Protein AF-A0A1V6C735-F1 (afdb_monomer_lite)

Sequence (198 aa):
MVIKDTDNLYLFFKCFTKDMSKIRATISGEKRDIKEIWREDGIEVFLDPGCRYFTYYQLMVNVNGALTDMEVNIKGEKIDNIDWNSDAEIRTKKFSDHWTAEIKIPLKNFANNDIWGINFCRNDSQEKGTNTLWSPTIKPSLGNRGFGVPEKFGKLILNKNPDTFRIVKTIKGDLVFEPLGVESKITMEFDRSAVEKN

Structure (mmCIF, N/CA/C/O backbone):
data_AF-A0A1V6C735-F1
#
_entry.id   AF-A0A1V6C735-F1
#
loop_
_atom_site.group_PDB
_atom_site.id
_atom_site.type_symbol
_atom_site.label_atom_id
_atom_site.label_alt_id
_atom_site.label_comp_id
_atom_site.label_asym_id
_atom_site.label_entity_id
_atom_site.label_seq_id
_atom_site.pdbx_PDB_ins_code
_atom_site.Cartn_x
_atom_site.Cartn_y
_atom_site.Cartn_z
_atom_site.occupancy
_atom_site.B_iso_or_equiv
_atom_site.auth_seq_id
_atom_site.auth_comp_id
_atom_site.auth_asym_id
_atom_site.auth_atom_id
_atom_site.pdbx_PDB_model_num
ATOM 1 N N . MET A 1 1 ? -7.951 -5.004 -4.927 1.00 70.62 1 MET A N 1
ATOM 2 C CA . MET A 1 1 ? -9.134 -5.516 -4.193 1.00 70.62 1 MET A CA 1
ATOM 3 C C . MET A 1 1 ? -8.921 -5.268 -2.712 1.00 70.62 1 MET A C 1
ATOM 5 O O . MET A 1 1 ? -7.776 -5.319 -2.283 1.00 70.62 1 MET A O 1
ATOM 9 N N . VAL A 1 2 ? -9.989 -4.983 -1.966 1.00 75.44 2 VAL A N 1
ATOM 10 C CA . VAL A 1 2 ? -9.946 -4.760 -0.515 1.00 75.44 2 VAL A CA 1
ATOM 11 C C . VAL A 1 2 ? -11.009 -5.657 0.121 1.00 75.44 2 VAL A C 1
ATOM 13 O O . VAL A 1 2 ? -12.174 -5.575 -0.271 1.00 75.44 2 VAL A O 1
ATOM 16 N N . ILE A 1 3 ? -10.610 -6.534 1.041 1.00 79.75 3 ILE A N 1
ATOM 17 C CA . ILE A 1 3 ? -11.503 -7.429 1.805 1.00 79.75 3 ILE A CA 1
ATOM 18 C C . ILE A 1 3 ? -11.116 -7.383 3.287 1.00 79.75 3 ILE A C 1
ATOM 20 O O . ILE A 1 3 ? -10.014 -6.951 3.614 1.00 79.75 3 ILE A O 1
ATOM 24 N N . LYS A 1 4 ? -11.999 -7.806 4.193 1.00 80.06 4 LYS A N 1
ATOM 25 C CA . LYS A 1 4 ? -11.681 -7.894 5.628 1.00 80.06 4 LYS A CA 1
ATOM 26 C C . LYS A 1 4 ? -12.324 -9.110 6.265 1.00 80.06 4 LYS A C 1
ATOM 28 O O 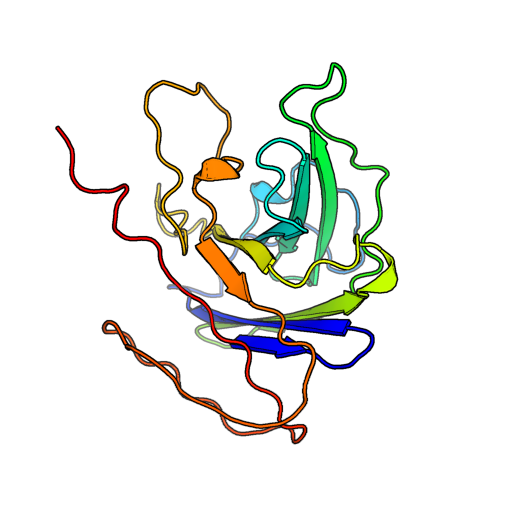. LYS A 1 4 ? -13.408 -9.522 5.857 1.00 80.06 4 LYS A O 1
ATOM 33 N N . ASP A 1 5 ? -11.726 -9.586 7.338 1.00 80.25 5 ASP A N 1
ATOM 34 C CA . ASP A 1 5 ? -12.419 -10.407 8.323 1.00 80.25 5 ASP A CA 1
ATOM 35 C C . ASP A 1 5 ? -12.608 -9.605 9.627 1.00 80.25 5 ASP A C 1
ATOM 37 O O . ASP A 1 5 ? -12.753 -8.374 9.595 1.00 80.25 5 ASP A O 1
ATOM 41 N N . THR A 1 6 ? -12.721 -10.302 10.756 1.00 83.12 6 THR A N 1
ATOM 42 C CA . THR A 1 6 ? -12.834 -9.699 12.091 1.00 83.12 6 THR A CA 1
ATOM 43 C C . THR A 1 6 ? -11.520 -9.070 12.554 1.00 83.12 6 THR A C 1
ATOM 45 O O . THR A 1 6 ? -11.540 -8.053 13.243 1.00 83.12 6 THR A O 1
ATOM 48 N N . ASP A 1 7 ? -10.391 -9.645 12.149 1.00 84.00 7 ASP A N 1
ATOM 49 C CA . ASP A 1 7 ? -9.074 -9.376 12.719 1.00 84.00 7 ASP A CA 1
ATOM 50 C C . ASP A 1 7 ? -8.143 -8.649 11.740 1.00 84.00 7 ASP A C 1
ATOM 52 O O . ASP A 1 7 ? -7.159 -8.043 12.162 1.00 84.00 7 ASP A O 1
ATOM 56 N N . ASN A 1 8 ? -8.429 -8.697 10.438 1.00 84.69 8 ASN A N 1
ATOM 57 C CA . ASN A 1 8 ? -7.518 -8.295 9.376 1.00 84.69 8 ASN A CA 1
ATOM 58 C C . ASN A 1 8 ? -8.229 -7.559 8.235 1.00 84.69 8 ASN A C 1
ATOM 60 O O . ASN A 1 8 ? -9.333 -7.908 7.810 1.00 84.69 8 ASN A O 1
ATOM 64 N N . LEU A 1 9 ? -7.520 -6.583 7.672 1.00 87.06 9 LEU A N 1
ATOM 65 C CA . LEU A 1 9 ? -7.777 -5.998 6.362 1.00 87.06 9 LEU A CA 1
ATOM 66 C C . LEU A 1 9 ? -6.815 -6.626 5.352 1.00 87.06 9 LEU A C 1
ATOM 68 O O . LEU A 1 9 ? -5.616 -6.709 5.605 1.00 87.06 9 LEU A O 1
ATOM 72 N N . TYR A 1 10 ? -7.312 -7.021 4.189 1.00 84.56 10 TYR A N 1
ATOM 73 C CA . TYR A 1 10 ? -6.499 -7.579 3.119 1.00 84.56 10 TYR A CA 1
ATOM 74 C C . TYR A 1 10 ? -6.579 -6.709 1.873 1.00 84.56 10 TYR A C 1
ATOM 76 O O . TYR A 1 10 ? -7.667 -6.331 1.424 1.00 84.56 10 TYR A O 1
ATOM 84 N N . LEU A 1 11 ? -5.421 -6.439 1.281 1.00 86.69 11 LEU A N 1
ATOM 85 C CA . LEU A 1 11 ? -5.274 -5.649 0.068 1.00 86.69 11 LEU A CA 1
ATOM 86 C C . LEU A 1 11 ? -4.564 -6.478 -0.999 1.00 86.69 11 LEU A C 1
ATOM 88 O O . LEU A 1 11 ? -3.532 -7.090 -0.739 1.00 86.69 11 LEU A O 1
ATOM 92 N N . PHE A 1 12 ? -5.107 -6.461 -2.213 1.00 84.81 12 PHE A N 1
ATOM 93 C CA . PHE A 1 12 ? -4.550 -7.181 -3.357 1.00 84.81 12 PHE A CA 1
ATOM 94 C C . PHE A 1 12 ? -4.310 -6.230 -4.519 1.00 84.81 12 PHE A C 1
ATOM 96 O O . PHE A 1 12 ? -5.233 -5.525 -4.955 1.00 84.81 12 PHE A O 1
ATOM 103 N N . PHE A 1 13 ? -3.099 -6.277 -5.057 1.00 87.06 13 PHE A N 1
ATOM 104 C CA . PHE A 1 13 ? -2.643 -5.457 -6.167 1.00 87.06 13 PHE A CA 1
ATOM 105 C C . PHE A 1 13 ? -2.153 -6.346 -7.300 1.00 87.06 13 PHE A C 1
ATOM 107 O O . PHE A 1 13 ? -1.436 -7.321 -7.080 1.00 87.06 13 PHE A O 1
ATOM 114 N N . LYS A 1 14 ? -2.524 -5.974 -8.524 1.00 88.88 14 LYS A N 1
ATOM 115 C CA . LYS A 1 14 ? -1.953 -6.501 -9.760 1.00 88.88 14 LYS A CA 1
ATOM 116 C C . LYS A 1 14 ? -1.450 -5.311 -10.557 1.00 88.88 14 LYS A C 1
ATOM 118 O O . LYS A 1 14 ? -2.237 -4.457 -10.955 1.00 88.88 14 LYS A O 1
ATOM 123 N N . CYS A 1 15 ? -0.144 -5.254 -10.744 1.00 86.62 15 CYS A N 1
ATOM 124 C CA . CYS A 1 15 ? 0.556 -4.096 -11.266 1.00 86.62 15 CYS A CA 1
ATOM 125 C C . CYS A 1 15 ? 1.236 -4.494 -12.572 1.00 86.62 15 CYS A C 1
ATOM 127 O O . CYS A 1 15 ? 2.279 -5.151 -12.562 1.00 86.62 15 CYS A O 1
ATOM 129 N N . PHE A 1 16 ? 0.624 -4.123 -13.693 1.00 87.69 16 PHE A N 1
ATOM 130 C CA . PHE A 1 16 ? 1.256 -4.261 -14.999 1.00 87.69 16 PHE A CA 1
ATOM 131 C C . PHE A 1 16 ? 2.448 -3.318 -15.105 1.00 87.69 16 PHE A C 1
ATOM 133 O O . PHE A 1 16 ? 2.450 -2.233 -14.523 1.00 87.69 16 PHE A O 1
ATOM 140 N N . THR A 1 17 ? 3.457 -3.739 -15.852 1.00 84.31 17 THR A N 1
ATOM 141 C CA . THR A 1 17 ? 4.592 -2.888 -16.193 1.00 84.31 17 THR A CA 1
ATOM 142 C C . THR A 1 17 ? 4.977 -3.123 -17.642 1.00 84.31 17 THR A C 1
ATOM 144 O O . THR A 1 17 ? 4.716 -4.183 -18.210 1.00 84.31 17 THR A O 1
ATOM 147 N N . LYS A 1 18 ? 5.601 -2.122 -18.255 1.00 88.06 18 LYS A N 1
ATOM 148 C CA . LYS A 1 18 ? 5.977 -2.174 -19.667 1.00 88.06 18 LYS A CA 1
ATOM 149 C C . LYS A 1 18 ? 7.026 -3.249 -19.951 1.00 88.06 18 LYS A C 1
ATOM 151 O O . LYS A 1 18 ? 6.978 -3.887 -20.998 1.00 88.06 18 LYS A O 1
ATOM 156 N N . ASP A 1 19 ? 7.989 -3.408 -19.048 1.00 92.19 19 ASP A N 1
ATOM 157 C CA . ASP A 1 19 ? 9.118 -4.317 -19.218 1.00 92.19 19 ASP A CA 1
ATOM 158 C C . ASP A 1 19 ? 9.592 -4.825 -17.849 1.00 92.19 19 ASP A C 1
ATOM 160 O O . ASP A 1 19 ? 10.323 -4.143 -17.132 1.00 92.19 19 ASP A O 1
ATOM 164 N N . MET A 1 20 ? 9.189 -6.041 -17.469 1.00 91.88 20 MET A N 1
ATOM 165 C CA . MET A 1 20 ? 9.551 -6.630 -16.171 1.00 91.88 20 MET A CA 1
ATOM 166 C C . MET A 1 20 ? 11.070 -6.761 -15.956 1.00 91.88 20 MET A C 1
ATOM 168 O O . MET A 1 20 ? 11.507 -6.844 -14.809 1.00 91.88 20 MET A O 1
ATOM 172 N N . SER A 1 21 ? 11.891 -6.735 -17.016 1.00 93.50 21 SER A N 1
ATOM 173 C CA . SER A 1 21 ? 13.357 -6.777 -16.896 1.00 93.50 21 SER A CA 1
ATOM 174 C C . SER A 1 21 ? 13.974 -5.456 -16.418 1.00 93.50 21 SER A C 1
ATOM 176 O O . SER A 1 21 ? 15.105 -5.444 -15.937 1.00 93.50 21 SER A O 1
ATOM 178 N N . LYS A 1 22 ? 13.229 -4.348 -16.512 1.00 93.94 22 LYS A N 1
ATOM 179 C CA . LYS A 1 22 ? 13.662 -2.998 -16.111 1.00 93.94 22 LYS A CA 1
ATOM 180 C C . LYS A 1 22 ? 13.083 -2.547 -14.777 1.00 93.94 22 LYS A C 1
ATOM 182 O O . LYS A 1 22 ? 13.248 -1.387 -14.405 1.00 93.94 22 LYS A O 1
ATOM 187 N N . ILE A 1 23 ? 12.409 -3.450 -14.069 1.00 92.81 23 ILE A N 1
ATOM 188 C CA . ILE A 1 23 ? 11.806 -3.149 -12.779 1.00 92.81 23 ILE A CA 1
ATOM 189 C C . ILE A 1 23 ? 12.894 -2.788 -11.761 1.00 92.81 23 ILE A C 1
ATOM 191 O O . ILE A 1 23 ? 13.872 -3.517 -11.573 1.00 92.81 23 ILE A O 1
ATOM 195 N N . ARG A 1 24 ? 12.746 -1.648 -11.096 1.00 94.69 24 ARG A N 1
ATOM 196 C CA . ARG A 1 24 ? 13.668 -1.203 -10.057 1.00 94.69 24 ARG A CA 1
ATOM 197 C C . ARG A 1 24 ? 13.266 -1.823 -8.725 1.00 94.69 24 ARG A C 1
ATOM 199 O O . ARG A 1 24 ? 12.398 -1.302 -8.039 1.00 94.69 24 ARG A O 1
ATOM 206 N N . ALA A 1 25 ? 13.921 -2.915 -8.354 1.00 94.19 25 ALA A N 1
ATOM 207 C CA . ALA A 1 25 ? 13.716 -3.589 -7.072 1.00 94.19 25 ALA A CA 1
ATOM 208 C C . ALA A 1 25 ? 15.061 -4.107 -6.533 1.00 94.19 25 ALA A C 1
ATOM 210 O O . ALA A 1 25 ? 15.389 -5.288 -6.648 1.00 94.19 25 ALA A O 1
ATOM 211 N N . THR A 1 26 ? 15.867 -3.181 -6.022 1.00 96.31 26 THR A N 1
ATOM 212 C CA . THR A 1 26 ? 17.204 -3.384 -5.444 1.00 96.31 26 THR A CA 1
ATOM 213 C C . THR A 1 26 ? 17.169 -3.776 -3.965 1.00 96.31 26 THR A C 1
ATOM 215 O O . THR A 1 26 ? 18.077 -4.465 -3.507 1.00 96.31 26 THR A O 1
ATOM 218 N N . ILE A 1 27 ? 16.125 -3.391 -3.223 1.00 97.12 27 ILE A N 1
ATOM 219 C CA . ILE A 1 27 ? 15.931 -3.775 -1.822 1.00 97.12 27 ILE A CA 1
ATOM 220 C C . ILE A 1 27 ? 15.329 -5.183 -1.772 1.00 97.12 27 ILE A C 1
ATOM 222 O O . ILE A 1 27 ? 14.343 -5.492 -2.448 1.00 97.12 27 ILE A O 1
ATOM 226 N N . SER A 1 28 ? 15.936 -6.063 -0.984 1.00 97.00 28 SER A N 1
ATOM 227 C CA . SER A 1 28 ? 15.509 -7.453 -0.836 1.00 97.00 28 SER A CA 1
ATOM 228 C C . SER A 1 28 ? 14.252 -7.586 0.034 1.00 97.00 28 SER A C 1
ATOM 230 O O . SER A 1 28 ? 13.993 -6.753 0.900 1.00 97.00 28 SER A O 1
ATOM 232 N N . GLY A 1 29 ? 13.442 -8.615 -0.232 1.00 93.44 29 GLY A N 1
ATOM 233 C CA . GLY A 1 29 ? 12.083 -8.756 0.310 1.00 93.44 29 GLY A CA 1
ATOM 234 C C . GLY A 1 29 ? 11.988 -8.907 1.829 1.00 93.44 29 GLY A C 1
ATOM 235 O O . GLY A 1 29 ? 10.955 -8.624 2.417 1.00 93.44 29 GLY A O 1
ATOM 236 N N . GLU A 1 30 ? 13.069 -9.332 2.475 1.00 93.38 30 GLU A N 1
ATOM 237 C CA . GLU A 1 30 ? 13.166 -9.491 3.926 1.00 93.38 30 GLU A CA 1
ATOM 238 C C . GLU A 1 30 ? 13.495 -8.189 4.671 1.00 93.38 30 GLU A C 1
ATOM 240 O O . GLU A 1 30 ? 13.538 -8.175 5.902 1.00 93.38 30 GLU A O 1
ATOM 245 N N . LYS A 1 31 ? 13.781 -7.100 3.947 1.00 96.25 31 LYS A N 1
ATOM 246 C CA . LYS A 1 31 ? 14.135 -5.815 4.553 1.00 96.25 31 LYS A CA 1
ATOM 247 C C . LYS A 1 31 ? 12.900 -5.069 5.029 1.00 96.25 31 LYS A C 1
ATOM 249 O O . LYS A 1 31 ? 11.857 -5.073 4.373 1.00 96.25 31 LYS A O 1
ATOM 254 N N . ARG A 1 32 ? 13.080 -4.385 6.158 1.00 95.31 32 ARG A N 1
ATOM 255 C CA . ARG A 1 32 ? 12.099 -3.480 6.745 1.00 95.31 32 ARG A CA 1
ATOM 256 C C . ARG A 1 32 ? 12.692 -2.099 6.998 1.00 95.31 32 ARG A C 1
ATOM 258 O O . ARG A 1 32 ? 13.916 -1.968 7.054 1.00 95.31 32 ARG A O 1
ATOM 265 N N . ASP A 1 33 ? 11.825 -1.101 7.111 1.00 94.38 33 ASP A N 1
ATOM 266 C CA . ASP A 1 33 ? 12.129 0.257 7.589 1.00 94.38 33 ASP A CA 1
ATOM 267 C C . ASP A 1 33 ? 13.205 1.000 6.779 1.00 94.38 33 ASP A C 1
ATOM 269 O O . ASP A 1 33 ? 13.950 1.849 7.279 1.00 94.38 33 ASP A O 1
ATOM 273 N N . ILE A 1 34 ? 13.282 0.699 5.480 1.00 94.12 34 ILE A N 1
ATOM 274 C CA . ILE A 1 34 ? 14.175 1.382 4.546 1.00 94.12 34 ILE A CA 1
ATOM 275 C C . ILE A 1 34 ? 13.517 2.687 4.098 1.00 94.12 34 ILE A C 1
ATOM 277 O O . ILE A 1 34 ? 12.539 2.684 3.346 1.00 94.12 34 ILE A O 1
ATOM 281 N N . LYS A 1 35 ? 14.071 3.818 4.541 1.00 86.56 35 LYS A N 1
ATOM 282 C CA . LYS A 1 35 ? 13.527 5.160 4.270 1.00 86.56 35 LYS A CA 1
ATOM 283 C C . LYS A 1 35 ? 13.416 5.473 2.783 1.00 86.56 35 LYS A C 1
ATOM 285 O O . LYS A 1 35 ? 12.511 6.185 2.371 1.00 86.56 35 LYS A O 1
ATOM 290 N N . GLU A 1 36 ? 14.328 4.954 1.971 1.00 90.75 36 GLU A N 1
ATOM 291 C CA . GLU A 1 36 ? 14.408 5.227 0.538 1.00 90.75 36 GLU A CA 1
ATOM 292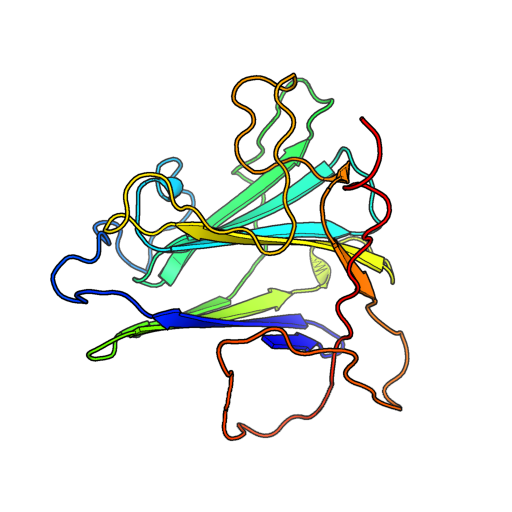 C C . GLU A 1 36 ? 13.590 4.257 -0.324 1.00 90.75 36 GLU A C 1
ATOM 294 O O . GLU A 1 36 ? 13.669 4.341 -1.550 1.00 90.75 36 GLU A O 1
ATOM 299 N N . ILE A 1 37 ? 12.787 3.363 0.271 1.00 93.94 37 ILE A N 1
ATOM 300 C CA . ILE A 1 37 ? 11.998 2.370 -0.478 1.00 93.94 37 ILE A CA 1
ATOM 301 C C . ILE A 1 37 ? 11.062 3.004 -1.521 1.00 93.94 37 ILE A C 1
ATOM 303 O O . ILE A 1 37 ? 10.812 2.408 -2.564 1.00 93.94 37 ILE A O 1
ATOM 307 N N . TRP A 1 38 ? 10.617 4.249 -1.305 1.00 88.56 38 TRP A N 1
ATOM 308 C CA . TRP A 1 38 ? 9.807 5.025 -2.257 1.00 88.56 38 TRP A CA 1
ATOM 309 C C . TRP A 1 38 ? 10.495 5.253 -3.613 1.00 88.56 38 TRP A C 1
ATOM 311 O O . TRP A 1 38 ? 9.845 5.621 -4.590 1.00 88.56 38 TRP A O 1
ATOM 321 N N . ARG A 1 39 ? 11.818 5.056 -3.702 1.00 90.75 39 ARG A N 1
ATOM 322 C CA . ARG A 1 39 ? 12.577 5.155 -4.958 1.00 90.75 39 ARG A CA 1
ATOM 323 C C . ARG A 1 39 ? 12.462 3.912 -5.832 1.00 90.75 39 ARG A C 1
ATOM 325 O O . ARG A 1 39 ? 12.930 3.963 -6.975 1.00 90.75 39 ARG A O 1
ATOM 332 N N . GLU A 1 40 ? 11.924 2.821 -5.297 1.00 93.50 40 GLU A N 1
ATOM 333 C CA . GLU A 1 40 ? 11.747 1.545 -5.980 1.00 93.50 40 GLU A CA 1
ATOM 334 C C . GLU A 1 40 ? 10.383 1.433 -6.650 1.00 93.50 40 GLU A C 1
ATOM 336 O O . GLU A 1 40 ? 9.429 2.130 -6.306 1.00 93.50 40 GLU A O 1
ATOM 341 N N . ASP A 1 41 ? 10.286 0.501 -7.594 1.00 94.50 41 ASP A N 1
ATOM 342 C CA . ASP A 1 41 ? 8.994 0.073 -8.091 1.00 94.50 41 ASP A CA 1
ATOM 343 C C . ASP A 1 41 ? 8.253 -0.641 -6.971 1.00 94.50 41 ASP A C 1
ATOM 345 O O . ASP A 1 41 ? 8.721 -1.626 -6.392 1.00 94.50 41 ASP A O 1
ATOM 349 N N . GLY A 1 42 ? 7.056 -0.149 -6.692 1.00 94.75 42 GLY A N 1
ATOM 350 C CA . GLY A 1 42 ? 6.263 -0.634 -5.580 1.00 94.75 42 GLY A CA 1
ATOM 351 C C . GLY A 1 42 ? 4.883 -0.015 -5.540 1.00 94.75 42 GLY A C 1
ATOM 352 O O . GLY A 1 42 ? 4.425 0.604 -6.504 1.00 94.75 42 GLY A O 1
ATOM 353 N N . ILE A 1 43 ? 4.218 -0.208 -4.419 1.00 95.00 43 ILE A N 1
ATOM 354 C CA . ILE A 1 43 ? 2.968 0.451 -4.079 1.00 95.00 43 ILE A CA 1
ATOM 355 C C . ILE A 1 43 ? 3.109 1.148 -2.733 1.00 95.00 43 ILE A C 1
ATOM 357 O O . ILE A 1 43 ? 3.926 0.761 -1.898 1.00 95.00 43 ILE A O 1
ATOM 361 N N . GLU A 1 44 ? 2.264 2.142 -2.512 1.00 94.81 44 GLU A N 1
ATOM 362 C CA . GLU A 1 44 ? 2.089 2.755 -1.205 1.00 94.81 44 GLU A CA 1
ATOM 363 C C . GLU A 1 44 ? 0.616 2.708 -0.820 1.00 94.81 44 GLU A C 1
ATOM 365 O O . GLU A 1 44 ? -0.267 2.948 -1.649 1.00 94.81 44 GLU A O 1
ATOM 370 N N . VAL A 1 45 ? 0.353 2.394 0.441 1.00 95.56 45 VAL A N 1
ATOM 371 C CA . VAL A 1 45 ? -0.977 2.359 1.040 1.00 95.56 45 VAL A CA 1
ATOM 372 C C . VAL A 1 45 ? -1.016 3.399 2.142 1.00 95.56 45 VAL A C 1
ATOM 374 O O . VAL A 1 45 ? -0.163 3.396 3.023 1.00 95.56 45 VAL A O 1
ATOM 377 N N . PHE A 1 46 ? -2.029 4.254 2.108 1.00 94.56 46 PHE A N 1
ATOM 378 C CA . PHE A 1 46 ? -2.275 5.266 3.126 1.00 94.56 46 PHE A CA 1
ATOM 379 C C . PHE A 1 46 ? -3.562 4.931 3.866 1.00 94.56 46 PHE A C 1
ATOM 381 O O . PHE A 1 46 ? -4.577 4.688 3.215 1.00 94.56 46 PHE A O 1
ATOM 388 N N . LEU A 1 47 ? -3.533 4.931 5.197 1.00 95.25 47 LEU A N 1
ATOM 389 C CA . LEU A 1 47 ? -4.658 4.560 6.055 1.00 95.25 47 LEU A CA 1
ATOM 390 C C . LEU A 1 47 ? -4.861 5.624 7.133 1.00 95.25 47 LEU A C 1
ATOM 392 O O . LEU A 1 47 ? -3.970 5.878 7.930 1.00 95.25 47 LEU A O 1
ATOM 396 N N . ASP A 1 48 ? -6.043 6.217 7.205 1.00 94.81 48 ASP A N 1
ATOM 397 C CA . ASP A 1 48 ? -6.441 7.180 8.235 1.00 94.81 48 ASP A CA 1
ATOM 398 C C . ASP A 1 48 ? -7.696 6.661 8.962 1.00 94.81 48 ASP A C 1
ATOM 400 O O . ASP A 1 48 ? -8.824 7.018 8.595 1.00 94.81 48 ASP A O 1
ATOM 404 N N . PRO A 1 49 ? -7.538 5.757 9.952 1.00 93.25 49 PRO A N 1
ATOM 405 C CA . PRO A 1 49 ? -8.659 5.233 10.721 1.00 93.25 49 PRO A CA 1
ATOM 406 C C . PRO A 1 49 ? -9.417 6.351 11.437 1.00 93.25 49 PRO A C 1
ATOM 408 O O . PRO A 1 49 ? -8.857 7.081 12.256 1.00 93.25 49 PRO A O 1
ATOM 411 N N . GLY A 1 50 ? -10.716 6.458 11.158 1.00 89.19 50 GLY A N 1
ATOM 412 C CA . GLY A 1 50 ? -11.571 7.506 11.712 1.00 89.19 50 GLY A CA 1
ATOM 413 C C . GLY A 1 50 ? -11.488 8.842 10.974 1.00 89.19 50 GLY A C 1
ATOM 414 O O . GLY A 1 50 ? -12.073 9.809 11.457 1.00 89.19 50 GLY A O 1
ATOM 415 N N . CYS A 1 51 ? -10.796 8.909 9.828 1.00 87.19 51 CYS A N 1
ATOM 416 C CA . CYS A 1 51 ? -10.664 10.120 9.013 1.00 87.19 51 CYS A CA 1
ATOM 417 C C . CYS A 1 51 ? -10.220 11.330 9.852 1.00 87.19 51 CYS A C 1
ATOM 419 O O . CYS A 1 51 ? -10.872 12.376 9.870 1.00 87.19 51 CYS A O 1
ATOM 421 N N . ARG A 1 52 ? -9.135 11.169 10.613 1.00 87.56 52 ARG A N 1
ATOM 422 C CA . ARG A 1 52 ? -8.607 12.203 11.505 1.00 87.56 52 ARG A CA 1
ATOM 423 C C . ARG A 1 52 ? -8.021 13.372 10.721 1.00 87.56 52 ARG A C 1
ATOM 425 O O . ARG A 1 52 ? -7.959 14.471 11.259 1.00 87.56 52 ARG A O 1
ATOM 432 N N . TYR A 1 53 ? -7.584 13.163 9.481 1.00 87.81 53 TYR A N 1
ATOM 433 C CA . TYR A 1 53 ? -7.004 14.165 8.578 1.00 87.81 53 TYR A CA 1
ATOM 434 C C . TYR A 1 53 ? -5.694 14.811 9.045 1.00 87.81 53 TYR A C 1
ATOM 436 O O . TYR A 1 53 ? -5.194 15.732 8.401 1.00 87.81 53 TYR A O 1
ATOM 444 N N . PHE A 1 54 ? -5.116 14.355 10.154 1.00 88.50 54 PHE A N 1
ATOM 445 C CA . PHE A 1 54 ? -3.816 14.832 10.632 1.00 88.50 54 PHE A CA 1
ATOM 446 C C . PHE A 1 54 ? -2.875 13.719 11.095 1.00 88.50 54 PHE A C 1
ATOM 448 O O . PHE A 1 54 ? -1.673 13.959 11.164 1.00 88.50 54 PHE A O 1
ATOM 455 N N . THR A 1 55 ? -3.404 12.528 11.374 1.00 91.94 55 THR A N 1
ATOM 456 C CA . THR A 1 55 ? -2.626 11.321 11.652 1.00 91.94 55 THR A CA 1
ATOM 457 C C . THR A 1 55 ? -3.054 10.255 10.659 1.00 91.94 55 THR A C 1
ATOM 459 O O . THR A 1 55 ? -4.249 10.018 10.521 1.00 91.94 55 THR A O 1
ATOM 462 N N . TYR A 1 56 ? -2.106 9.631 9.973 1.00 94.44 56 TYR A N 1
ATOM 463 C CA . TYR A 1 56 ? -2.359 8.496 9.091 1.00 94.44 56 TYR A CA 1
ATOM 464 C C . TYR A 1 56 ? -1.183 7.524 9.154 1.00 94.44 56 TYR A C 1
ATOM 466 O O . TYR A 1 56 ? -0.127 7.847 9.682 1.00 94.44 56 TYR A O 1
ATOM 474 N N . TYR A 1 57 ? -1.363 6.334 8.609 1.00 96.44 57 TYR A N 1
ATOM 475 C CA . TYR A 1 57 ? -0.348 5.301 8.507 1.00 96.44 57 TYR A CA 1
ATOM 476 C C . TYR A 1 57 ? -0.002 5.101 7.040 1.00 96.44 57 TYR A C 1
ATOM 478 O O . TYR A 1 57 ? -0.889 5.136 6.183 1.00 96.44 57 TYR A O 1
ATOM 486 N N . GLN A 1 58 ? 1.274 4.895 6.751 1.00 96.19 58 GLN A N 1
ATOM 487 C CA . GLN A 1 58 ? 1.762 4.632 5.406 1.00 96.19 58 GLN A CA 1
ATOM 488 C C . GLN A 1 58 ? 2.485 3.294 5.392 1.00 96.19 58 GLN A C 1
ATOM 490 O O . GLN A 1 58 ? 3.337 3.052 6.239 1.00 96.19 58 GLN A O 1
ATOM 495 N N . LEU A 1 59 ? 2.144 2.437 4.434 1.00 97.62 59 LEU A N 1
ATOM 496 C CA . LEU A 1 59 ? 2.859 1.199 4.141 1.00 97.62 59 LEU A CA 1
ATOM 497 C C . LEU A 1 59 ? 3.401 1.305 2.719 1.00 97.62 59 LEU A C 1
ATOM 499 O O . LEU A 1 59 ? 2.630 1.459 1.774 1.00 97.62 59 LEU A O 1
ATOM 503 N N . MET A 1 60 ? 4.713 1.208 2.558 1.00 97.31 60 MET A N 1
ATOM 504 C CA . MET A 1 60 ? 5.391 1.189 1.266 1.00 97.31 60 MET A CA 1
ATOM 505 C C . MET A 1 60 ? 5.924 -0.215 1.014 1.00 97.31 60 MET A C 1
ATOM 507 O O . MET A 1 60 ? 6.706 -0.730 1.810 1.00 97.31 60 MET A O 1
ATOM 511 N N . VAL A 1 61 ? 5.498 -0.828 -0.089 1.00 97.81 61 VAL A N 1
ATOM 512 C CA . VAL A 1 61 ? 5.857 -2.202 -0.449 1.00 97.81 61 VAL A CA 1
ATOM 513 C C . VAL A 1 61 ? 6.507 -2.220 -1.821 1.00 97.81 61 VAL A C 1
ATOM 515 O O . VAL A 1 61 ? 5.880 -1.829 -2.808 1.00 97.81 61 VAL A O 1
ATOM 518 N N . ASN A 1 62 ? 7.746 -2.699 -1.906 1.00 97.56 62 ASN A N 1
ATOM 519 C CA . ASN A 1 62 ? 8.416 -2.872 -3.195 1.00 97.56 62 ASN A CA 1
ATOM 520 C C . ASN A 1 62 ? 8.005 -4.190 -3.877 1.00 97.56 62 ASN A C 1
ATOM 522 O O . ASN A 1 62 ? 7.357 -5.062 -3.294 1.00 97.56 62 ASN A O 1
ATOM 526 N N . VAL A 1 63 ? 8.444 -4.386 -5.119 1.00 96.19 63 VAL A N 1
ATOM 527 C CA . VAL A 1 63 ? 8.118 -5.605 -5.882 1.00 96.19 63 VAL A CA 1
ATOM 528 C C . VAL A 1 63 ? 8.717 -6.882 -5.268 1.00 96.19 63 VAL A C 1
ATOM 530 O O . VAL A 1 63 ? 8.179 -7.974 -5.463 1.00 96.19 63 VAL A O 1
ATOM 533 N N . ASN A 1 64 ? 9.817 -6.786 -4.517 1.00 97.25 64 ASN A N 1
ATOM 534 C CA . ASN A 1 64 ? 10.427 -7.938 -3.844 1.00 97.25 64 ASN A CA 1
ATOM 535 C C . ASN A 1 64 ? 9.724 -8.312 -2.526 1.00 97.25 64 ASN A C 1
ATOM 537 O O . ASN A 1 64 ? 10.048 -9.356 -1.969 1.00 97.25 64 ASN A O 1
ATOM 541 N N . GLY A 1 65 ? 8.771 -7.503 -2.050 1.00 96.31 65 GLY A N 1
ATOM 542 C CA . GLY A 1 65 ? 8.035 -7.724 -0.803 1.00 96.31 65 GLY A CA 1
ATOM 543 C C . GLY A 1 65 ? 8.611 -7.021 0.428 1.00 96.31 65 GLY A C 1
ATOM 544 O O . GLY A 1 65 ? 8.086 -7.222 1.518 1.00 96.31 65 GLY A O 1
ATOM 545 N N . ALA A 1 66 ? 9.640 -6.184 0.264 1.00 98.12 66 ALA A N 1
ATOM 546 C CA . ALA A 1 66 ? 10.168 -5.353 1.341 1.00 98.12 66 ALA A CA 1
ATOM 547 C C . ALA A 1 66 ? 9.098 -4.357 1.796 1.00 98.12 66 ALA A C 1
ATOM 549 O O . ALA A 1 66 ? 8.339 -3.857 0.961 1.00 98.12 66 ALA A O 1
ATOM 550 N N . LEU A 1 67 ? 9.066 -4.051 3.092 1.00 98.00 67 LEU A N 1
ATOM 551 C CA . LEU A 1 67 ? 8.047 -3.202 3.708 1.00 98.00 67 LEU A CA 1
ATOM 552 C C . LEU A 1 67 ? 8.693 -2.101 4.540 1.00 98.00 67 LEU A C 1
ATOM 554 O O . LEU A 1 67 ? 9.439 -2.391 5.463 1.00 98.00 67 LEU A O 1
ATOM 558 N N . THR A 1 68 ? 8.331 -0.853 4.283 1.00 97.56 68 THR A N 1
ATOM 559 C CA . THR A 1 68 ? 8.525 0.229 5.253 1.00 97.56 68 THR A CA 1
ATOM 560 C C . THR A 1 68 ? 7.159 0.724 5.672 1.00 97.56 68 THR A C 1
ATOM 562 O O . THR A 1 68 ? 6.365 1.128 4.818 1.00 97.56 68 THR A O 1
ATOM 565 N N . ASP A 1 69 ? 6.889 0.704 6.966 1.00 97.19 69 ASP A N 1
ATOM 566 C CA . ASP A 1 69 ? 5.660 1.200 7.553 1.00 97.19 69 ASP A CA 1
ATOM 567 C C . ASP A 1 69 ? 5.925 2.282 8.598 1.00 97.19 69 ASP A C 1
ATOM 569 O O . ASP A 1 69 ? 6.968 2.326 9.238 1.00 97.19 69 ASP A O 1
ATOM 573 N N . MET A 1 70 ? 5.009 3.242 8.693 1.00 95.56 70 MET A N 1
ATOM 574 C CA . MET A 1 70 ? 5.156 4.357 9.622 1.00 95.56 70 MET A CA 1
ATOM 575 C C . MET A 1 70 ? 3.819 4.993 9.970 1.00 95.56 70 MET A C 1
ATOM 577 O O . MET A 1 70 ? 2.887 5.017 9.163 1.00 95.56 70 MET A O 1
ATOM 581 N N . GLU A 1 71 ? 3.756 5.564 11.168 1.00 95.06 71 GLU A N 1
ATOM 582 C CA . GLU A 1 71 ? 2.729 6.533 11.543 1.00 95.06 71 GLU A CA 1
ATOM 583 C C . GLU A 1 71 ? 3.207 7.935 11.153 1.00 95.06 71 GLU A C 1
ATOM 585 O O . GLU A 1 71 ? 4.339 8.317 11.443 1.00 95.06 71 GLU A O 1
ATOM 590 N N . VAL A 1 72 ? 2.339 8.721 10.528 1.00 92.62 72 VAL A N 1
ATOM 591 C CA . VAL A 1 72 ? 2.612 10.095 10.114 1.00 92.62 72 VAL A CA 1
ATOM 592 C C . VAL A 1 72 ? 1.662 11.043 10.831 1.00 92.62 72 VAL A C 1
ATOM 594 O O . VAL A 1 72 ? 0.444 10.884 10.756 1.00 92.62 72 VAL A O 1
ATOM 597 N N . ASN A 1 73 ? 2.204 12.072 11.482 1.00 90.94 73 ASN A N 1
ATOM 598 C CA . ASN A 1 73 ? 1.455 13.148 12.120 1.00 90.94 73 ASN A CA 1
ATOM 599 C C . ASN A 1 73 ? 1.834 14.507 11.517 1.00 90.94 73 ASN A C 1
ATOM 601 O O . ASN A 1 73 ? 2.839 15.118 11.873 1.00 90.94 73 ASN A O 1
ATOM 605 N N . ILE A 1 74 ? 0.976 15.039 10.645 1.00 85.38 74 ILE A N 1
ATOM 606 C CA . ILE A 1 74 ? 1.256 16.276 9.894 1.00 85.38 74 ILE A CA 1
ATOM 607 C C . ILE A 1 74 ? 1.073 17.566 10.710 1.00 85.38 74 ILE A C 1
ATOM 609 O O . ILE A 1 74 ? 1.237 18.658 10.161 1.00 85.38 74 ILE A O 1
ATOM 613 N N . LYS A 1 75 ? 0.690 17.459 11.989 1.00 82.56 75 LYS A N 1
ATOM 614 C CA . LYS A 1 75 ? 0.618 18.578 12.944 1.00 82.56 75 LYS A CA 1
ATOM 615 C C . LYS A 1 75 ? 1.690 18.501 14.038 1.00 82.56 75 LYS A C 1
ATOM 617 O O . LYS A 1 75 ? 1.813 19.452 14.804 1.00 82.56 75 LYS A O 1
ATOM 622 N N . GLY A 1 76 ? 2.407 17.383 14.149 1.00 70.19 76 GLY A N 1
ATOM 623 C CA . GLY A 1 76 ? 3.404 17.149 15.193 1.00 70.19 76 GLY A CA 1
ATOM 624 C C . GLY A 1 76 ? 4.795 17.681 14.843 1.00 70.19 76 GLY A C 1
ATOM 625 O O . GLY A 1 76 ? 5.094 17.964 13.686 1.00 70.19 76 GLY A O 1
ATOM 626 N N . GLU A 1 77 ? 5.660 17.776 15.856 1.00 63.69 77 GLU A N 1
ATOM 627 C CA . GLU A 1 77 ? 7.077 18.144 15.688 1.00 63.69 77 GLU A CA 1
ATOM 628 C C . GLU A 1 77 ? 7.892 17.022 15.019 1.00 63.69 77 GLU A C 1
ATOM 630 O O . GLU A 1 77 ? 8.756 17.293 14.186 1.00 63.69 77 GLU A O 1
ATOM 635 N N . LYS A 1 78 ? 7.586 15.754 15.338 1.00 64.12 78 LYS A N 1
ATOM 636 C CA . LYS A 1 78 ? 8.085 14.566 14.626 1.00 64.12 78 LYS A CA 1
ATOM 637 C C . LYS A 1 78 ? 7.004 14.118 13.644 1.00 64.12 78 LYS A C 1
ATOM 639 O O . LYS A 1 78 ? 5.991 13.558 14.056 1.00 64.12 78 LYS A O 1
ATOM 644 N N . ILE A 1 79 ? 7.219 14.422 12.366 1.00 79.81 79 ILE A N 1
ATOM 645 C CA . ILE A 1 79 ? 6.217 14.213 11.313 1.00 79.81 79 ILE A CA 1
ATOM 646 C C . ILE A 1 79 ? 6.070 12.723 10.991 1.00 79.81 79 ILE A C 1
ATOM 648 O O . ILE A 1 79 ? 4.943 12.248 10.932 1.00 79.81 79 ILE A O 1
ATOM 652 N N . ASP A 1 80 ? 7.179 11.985 10.889 1.00 86.19 80 ASP A N 1
ATOM 653 C CA . ASP A 1 80 ? 7.179 10.565 10.521 1.00 86.19 80 ASP A CA 1
ATOM 654 C C . ASP A 1 80 ? 7.758 9.703 11.656 1.00 86.19 80 ASP A C 1
ATOM 656 O O . ASP A 1 80 ? 8.885 9.913 12.125 1.00 86.19 80 ASP A O 1
ATOM 660 N N . ASN A 1 81 ? 6.992 8.711 12.100 1.00 91.31 81 ASN A N 1
ATOM 661 C CA . ASN A 1 81 ? 7.385 7.726 13.096 1.00 91.31 81 ASN A CA 1
ATOM 662 C C . ASN A 1 81 ? 7.587 6.352 12.442 1.00 91.31 81 ASN A C 1
ATOM 664 O O . ASN A 1 81 ? 6.682 5.519 12.435 1.00 91.31 81 ASN A O 1
ATOM 668 N N . ILE A 1 82 ? 8.793 6.130 11.916 1.00 91.94 82 ILE A N 1
ATOM 669 C CA . ILE A 1 82 ? 9.203 4.865 11.281 1.00 91.94 82 ILE A CA 1
ATOM 670 C C . ILE A 1 82 ? 9.369 3.701 12.270 1.00 91.94 82 ILE A C 1
ATOM 672 O O . ILE A 1 82 ? 9.475 2.560 11.859 1.00 91.94 82 ILE A O 1
ATOM 676 N N . ASP A 1 83 ? 9.387 3.973 13.579 1.00 92.62 83 ASP A N 1
ATOM 677 C CA . ASP A 1 83 ? 9.471 2.918 14.597 1.00 92.62 83 ASP A CA 1
ATOM 678 C C . ASP A 1 83 ? 8.105 2.223 14.815 1.00 92.62 83 ASP A C 1
ATOM 680 O O . ASP A 1 83 ? 8.015 1.180 15.471 1.00 92.62 83 ASP A O 1
ATOM 684 N N . TRP A 1 84 ? 7.016 2.805 14.292 1.00 95.25 84 TRP A N 1
ATOM 685 C CA . TRP A 1 84 ? 5.687 2.201 14.341 1.00 95.25 84 TRP A CA 1
ATOM 686 C C . TRP A 1 84 ? 5.603 0.997 13.401 1.00 95.25 84 TRP A C 1
ATOM 688 O O . TRP A 1 84 ? 5.998 1.081 12.247 1.00 95.25 84 TRP A O 1
ATOM 698 N N . ASN A 1 85 ? 5.020 -0.101 13.884 1.00 96.00 85 ASN A N 1
ATOM 699 C CA . ASN A 1 85 ? 4.894 -1.345 13.134 1.00 96.00 85 ASN A CA 1
ATOM 700 C C . ASN A 1 85 ? 3.421 -1.735 12.958 1.00 96.00 85 ASN A C 1
ATOM 702 O O . ASN A 1 85 ? 2.663 -1.829 13.924 1.00 96.00 85 ASN A O 1
ATOM 706 N N . SER A 1 86 ? 3.033 -2.024 11.718 1.00 96.12 86 SER A N 1
ATOM 707 C CA . SER A 1 86 ? 1.687 -2.469 11.339 1.00 96.12 86 SER A CA 1
ATOM 708 C C . SER A 1 86 ? 1.423 -3.947 11.618 1.00 96.12 86 SER A C 1
ATOM 710 O O . SER A 1 86 ? 0.269 -4.368 11.553 1.00 96.12 86 SER A O 1
ATOM 712 N N . ASP A 1 87 ? 2.466 -4.741 11.887 1.00 97.12 87 ASP A N 1
ATOM 713 C CA . ASP A 1 87 ? 2.454 -6.212 11.841 1.00 97.12 87 ASP A CA 1
ATOM 714 C C . ASP A 1 87 ? 1.963 -6.787 10.495 1.00 97.12 87 ASP A C 1
ATOM 716 O O . ASP A 1 87 ? 1.514 -7.934 10.433 1.00 97.12 87 ASP A O 1
ATOM 720 N N . ALA A 1 88 ? 2.018 -6.011 9.406 1.00 97.12 88 ALA A N 1
ATOM 721 C CA . ALA A 1 88 ? 1.537 -6.481 8.117 1.00 97.12 88 ALA A CA 1
ATOM 722 C C . ALA A 1 88 ? 2.390 -7.634 7.564 1.00 97.12 88 ALA A C 1
ATOM 724 O O . ALA A 1 88 ? 3.624 -7.618 7.623 1.00 97.12 88 ALA A O 1
ATOM 725 N N . GLU A 1 89 ? 1.711 -8.616 6.974 1.00 94.31 89 GLU A N 1
ATOM 726 C CA . GLU A 1 89 ? 2.324 -9.705 6.218 1.00 94.31 89 GLU A CA 1
ATOM 727 C C . GLU A 1 89 ? 2.226 -9.396 4.723 1.00 94.31 89 GLU A C 1
ATOM 729 O O . GLU A 1 89 ? 1.136 -9.129 4.206 1.00 94.31 89 GLU A O 1
ATOM 734 N N . ILE A 1 90 ? 3.364 -9.457 4.029 1.00 94.88 90 ILE A N 1
ATOM 735 C CA . ILE A 1 90 ? 3.479 -9.129 2.607 1.00 94.88 90 ILE A CA 1
ATOM 736 C C . ILE A 1 90 ? 3.837 -10.379 1.813 1.00 94.88 90 ILE A C 1
ATOM 738 O O . ILE A 1 90 ? 4.758 -11.117 2.167 1.00 94.88 90 ILE A O 1
ATOM 742 N N . ARG A 1 91 ? 3.146 -10.595 0.694 1.00 90.00 91 ARG A N 1
ATOM 743 C CA . ARG A 1 91 ? 3.547 -11.568 -0.327 1.00 90.00 91 ARG A CA 1
ATOM 744 C C . ARG A 1 91 ? 3.542 -10.911 -1.689 1.00 90.00 91 ARG A C 1
ATOM 746 O O . ARG A 1 91 ? 2.569 -10.261 -2.059 1.00 90.00 91 ARG A O 1
ATOM 753 N N . THR A 1 92 ? 4.603 -11.119 -2.457 1.00 89.81 92 THR A N 1
ATOM 754 C CA . THR A 1 92 ? 4.670 -10.650 -3.840 1.00 89.81 92 THR A CA 1
ATOM 755 C C . THR A 1 92 ? 5.010 -11.779 -4.795 1.00 89.81 92 THR A C 1
ATOM 757 O O . THR A 1 92 ? 5.581 -12.806 -4.420 1.00 89.81 92 THR A O 1
ATOM 760 N N . LYS A 1 93 ? 4.634 -11.601 -6.062 1.00 89.75 93 LYS A N 1
ATOM 761 C CA . LYS A 1 93 ? 4.997 -12.524 -7.137 1.00 89.75 93 LYS A CA 1
ATOM 762 C C . LYS A 1 93 ? 5.227 -11.761 -8.431 1.00 89.75 93 LYS A C 1
ATOM 764 O O . LYS A 1 93 ? 4.442 -10.890 -8.792 1.00 89.75 93 LYS A O 1
ATOM 769 N N . LYS A 1 94 ? 6.306 -12.101 -9.133 1.00 91.06 94 LYS A N 1
ATOM 770 C CA . LYS A 1 94 ? 6.641 -11.553 -10.451 1.00 91.06 94 LYS A CA 1
ATOM 771 C C . LYS A 1 94 ? 6.155 -12.504 -11.544 1.00 91.06 94 LYS A C 1
ATOM 773 O O . LYS A 1 94 ? 6.308 -13.719 -11.420 1.00 91.06 94 LYS A O 1
ATOM 778 N N . PHE A 1 95 ? 5.600 -11.938 -12.605 1.00 90.81 95 PHE A N 1
ATOM 779 C CA . PHE A 1 95 ? 5.190 -12.620 -13.831 1.00 90.81 95 PHE A CA 1
ATOM 780 C C . PHE A 1 95 ? 5.911 -11.978 -15.026 1.00 90.81 95 PHE A C 1
ATOM 782 O O . PHE A 1 95 ? 6.797 -11.146 -14.843 1.00 90.81 95 PHE A O 1
ATOM 789 N N . SER A 1 96 ? 5.574 -12.380 -16.253 1.00 91.88 96 SER A N 1
ATOM 790 C CA . SER A 1 96 ? 6.227 -11.877 -17.470 1.00 91.88 96 SER A CA 1
ATOM 791 C C . SER A 1 96 ? 5.897 -10.416 -17.793 1.00 91.88 96 SER A C 1
ATOM 793 O O . SER A 1 96 ? 6.742 -9.706 -18.327 1.00 91.88 96 SER A O 1
ATOM 795 N N . ASP A 1 97 ? 4.683 -9.969 -17.476 1.00 87.69 97 ASP A N 1
ATOM 796 C CA . ASP A 1 97 ? 4.106 -8.668 -17.858 1.00 87.69 97 ASP A CA 1
ATOM 797 C C . ASP A 1 97 ? 3.580 -7.859 -16.656 1.00 87.69 97 ASP A C 1
ATOM 799 O O . ASP A 1 97 ? 3.152 -6.712 -16.793 1.00 87.69 97 ASP A O 1
ATOM 803 N N . HIS A 1 98 ? 3.590 -8.451 -15.463 1.00 89.38 98 HIS A N 1
ATOM 804 C CA . HIS A 1 98 ? 3.091 -7.823 -14.249 1.00 89.38 98 HIS A CA 1
ATOM 805 C C . HIS A 1 98 ? 3.745 -8.404 -12.999 1.00 89.38 98 HIS A C 1
ATOM 807 O O . HIS A 1 98 ? 4.446 -9.417 -13.027 1.00 89.38 98 HIS A O 1
ATOM 813 N N . TRP A 1 99 ? 3.447 -7.787 -11.866 1.00 91.12 99 TRP A N 1
ATOM 814 C CA . TRP A 1 99 ? 3.694 -8.350 -10.549 1.00 91.12 99 TRP A CA 1
ATOM 815 C C . TRP A 1 99 ? 2.456 -8.173 -9.667 1.00 91.12 99 TRP A C 1
ATOM 817 O O . TRP A 1 99 ? 1.574 -7.361 -9.962 1.00 91.12 99 TRP A O 1
ATOM 827 N N . THR A 1 100 ? 2.362 -8.962 -8.605 1.00 90.38 100 THR A N 1
ATOM 828 C CA . THR A 1 100 ? 1.265 -8.894 -7.637 1.00 90.38 100 THR A CA 1
ATOM 829 C C . THR A 1 100 ? 1.785 -8.633 -6.234 1.00 90.38 100 THR A C 1
ATOM 831 O O . THR A 1 100 ? 2.896 -9.051 -5.904 1.00 90.38 100 THR A O 1
ATOM 834 N N . ALA A 1 101 ? 0.958 -7.986 -5.413 1.00 89.62 101 ALA A N 1
ATOM 835 C CA . ALA A 1 101 ? 1.159 -7.848 -3.975 1.00 89.62 101 ALA A CA 1
ATOM 836 C C . ALA A 1 101 ? -0.113 -8.245 -3.224 1.00 89.62 101 ALA A C 1
ATOM 838 O O . ALA A 1 101 ? -1.208 -7.803 -3.578 1.00 89.62 101 ALA A O 1
ATOM 839 N N . GLU A 1 102 ? 0.051 -9.038 -2.176 1.00 90.12 102 GLU A N 1
ATOM 840 C CA . GLU A 1 102 ? -0.966 -9.363 -1.184 1.00 90.12 102 GLU A CA 1
ATOM 841 C C . GLU A 1 102 ? -0.482 -8.825 0.159 1.00 90.12 102 GLU A C 1
ATOM 843 O O . GLU A 1 102 ? 0.639 -9.116 0.583 1.00 90.12 102 GLU A O 1
ATOM 848 N N . ILE A 1 103 ? -1.313 -8.016 0.806 1.00 93.62 103 ILE A N 1
ATOM 849 C CA . ILE A 1 103 ? -1.009 -7.387 2.088 1.00 93.62 103 ILE A CA 1
ATOM 850 C C . ILE A 1 103 ? -2.104 -7.790 3.058 1.00 93.62 103 ILE A C 1
ATOM 852 O O . ILE A 1 103 ? -3.268 -7.463 2.831 1.00 93.62 103 ILE A O 1
ATOM 856 N N . LYS A 1 104 ? -1.736 -8.464 4.143 1.00 91.00 104 LYS A N 1
ATOM 857 C CA . LYS A 1 104 ? -2.612 -8.703 5.292 1.00 91.00 104 LYS A CA 1
ATOM 858 C C . LYS A 1 104 ? -2.215 -7.739 6.400 1.00 91.00 104 LYS A C 1
ATOM 860 O O . LYS A 1 104 ? -1.071 -7.755 6.836 1.00 91.00 104 LYS A O 1
ATOM 865 N N . ILE A 1 105 ? -3.157 -6.922 6.851 1.00 95.75 105 ILE A N 1
ATOM 866 C CA . ILE A 1 105 ? -2.959 -5.863 7.839 1.00 95.75 105 ILE A CA 1
ATOM 867 C C . ILE A 1 105 ? -3.806 -6.185 9.078 1.00 95.75 105 ILE A C 1
ATOM 869 O O . ILE A 1 105 ? -5.035 -6.105 8.998 1.00 95.75 105 ILE A O 1
ATOM 873 N N . PRO A 1 106 ? -3.190 -6.519 10.224 1.00 94.62 106 PRO A N 1
ATOM 874 C CA . PRO A 1 106 ? -3.915 -6.717 11.476 1.00 94.62 106 PRO A CA 1
ATOM 875 C C . PRO A 1 106 ? -4.639 -5.445 11.946 1.00 94.62 106 PRO A C 1
ATOM 877 O O . PRO A 1 106 ? -4.023 -4.400 12.151 1.00 94.62 106 PRO A O 1
ATOM 880 N N . LEU A 1 107 ? -5.949 -5.536 12.186 1.00 90.81 107 LEU A N 1
ATOM 881 C CA . LEU A 1 107 ? -6.789 -4.414 12.629 1.00 90.81 107 LEU A CA 1
ATOM 882 C C . LEU A 1 107 ? -6.498 -3.980 14.073 1.00 90.81 107 LEU A C 1
ATOM 884 O O . LEU A 1 107 ? -6.757 -2.832 14.423 1.00 90.81 107 LEU A O 1
ATOM 888 N N . LYS A 1 108 ? -5.907 -4.859 14.896 1.00 93.81 108 LYS A N 1
ATOM 889 C CA . LYS A 1 108 ? -5.547 -4.591 16.305 1.00 93.81 108 LYS A CA 1
ATOM 890 C C . LYS A 1 108 ? -4.635 -3.366 16.496 1.00 93.81 108 LYS A C 1
ATOM 892 O O . LYS A 1 108 ? -4.612 -2.794 17.580 1.00 93.81 108 LYS A O 1
ATOM 897 N N . ASN A 1 109 ? -3.883 -2.989 15.458 1.00 92.19 109 ASN A N 1
ATOM 898 C CA . ASN A 1 109 ? -2.920 -1.886 15.492 1.00 92.19 109 ASN A CA 1
ATOM 899 C C . ASN A 1 109 ? -3.564 -0.524 15.179 1.00 92.19 109 ASN A C 1
ATOM 901 O O . ASN A 1 109 ? -2.883 0.500 15.187 1.00 92.19 109 ASN A O 1
ATOM 905 N N . PHE A 1 110 ? -4.876 -0.498 14.925 1.00 91.25 110 PHE A N 1
ATOM 906 C CA . PHE A 1 110 ? -5.623 0.692 14.541 1.00 91.25 110 PHE A CA 1
ATOM 907 C C . PHE A 1 110 ? -6.801 0.934 15.485 1.00 91.25 110 PHE A C 1
ATOM 909 O O . PHE A 1 110 ? -7.359 0.019 16.090 1.00 91.25 110 PHE A O 1
ATOM 916 N N . ALA A 1 111 ? -7.218 2.196 15.592 1.00 87.56 111 ALA A N 1
ATOM 917 C CA . ALA A 1 111 ? -8.428 2.537 16.327 1.00 87.56 111 ALA A CA 1
ATOM 918 C C . ALA A 1 111 ? -9.666 1.921 15.650 1.00 87.56 111 ALA A C 1
ATOM 920 O O . ALA A 1 111 ? -9.819 2.013 14.429 1.00 87.56 111 ALA A O 1
ATOM 921 N N . ASN A 1 112 ? -10.567 1.347 16.454 1.00 86.62 112 ASN A N 1
ATOM 922 C CA . ASN A 1 112 ? -11.796 0.699 15.992 1.00 86.62 112 ASN A CA 1
ATOM 923 C C . ASN A 1 112 ? -12.809 1.728 15.454 1.00 86.62 112 ASN A C 1
ATOM 925 O O . ASN A 1 112 ? -13.701 2.180 16.172 1.00 86.62 112 ASN A O 1
ATOM 929 N N . ASN A 1 113 ? -12.632 2.121 14.194 1.00 86.88 113 ASN A N 1
ATOM 930 C CA . ASN A 1 113 ? -13.489 3.050 13.467 1.00 86.88 113 ASN A CA 1
ATOM 931 C C . ASN A 1 113 ? -14.108 2.367 12.250 1.00 86.88 113 ASN A C 1
ATOM 933 O O . ASN A 1 113 ? -13.426 1.637 11.532 1.00 86.88 113 ASN A O 1
ATOM 937 N N . ASP A 1 114 ? -15.368 2.699 11.971 1.00 81.00 114 ASP A N 1
ATOM 938 C CA . ASP A 1 114 ? -16.130 2.123 10.857 1.00 81.00 114 ASP A CA 1
ATOM 939 C C . ASP A 1 114 ? -15.827 2.806 9.511 1.00 81.00 114 ASP A C 1
ATOM 941 O O . ASP A 1 114 ? -16.179 2.288 8.457 1.00 81.00 114 ASP A O 1
ATOM 945 N N . ILE A 1 115 ? -15.182 3.978 9.520 1.00 82.44 115 ILE A N 1
ATOM 946 C CA . ILE A 1 115 ? -14.815 4.720 8.307 1.00 82.44 115 ILE A CA 1
ATOM 947 C C . ILE A 1 115 ? -13.337 5.070 8.374 1.00 82.44 115 ILE A C 1
ATOM 949 O O . ILE A 1 115 ? -12.865 5.633 9.364 1.00 82.44 115 ILE A O 1
ATOM 953 N N . TRP A 1 116 ? -12.601 4.703 7.333 1.00 88.94 116 TRP A N 1
ATOM 954 C CA . TRP A 1 116 ? -11.182 4.996 7.191 1.00 88.94 116 TRP A CA 1
ATOM 955 C C . TRP A 1 116 ? -10.968 5.871 5.959 1.00 88.94 116 TRP A C 1
ATOM 957 O O . TRP A 1 116 ? -11.567 5.636 4.908 1.00 88.94 116 TRP A O 1
ATOM 967 N N . GLY A 1 117 ? -10.087 6.863 6.066 1.00 87.31 117 GLY A N 1
ATOM 968 C CA . GLY A 1 117 ? -9.479 7.469 4.889 1.00 87.31 117 GLY A CA 1
ATOM 969 C C . GLY A 1 117 ? -8.507 6.464 4.277 1.00 87.31 117 GLY A C 1
ATOM 970 O O . GLY A 1 117 ? -7.700 5.884 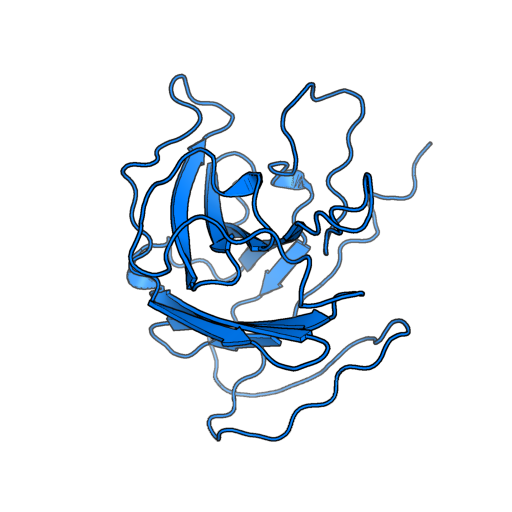5.000 1.00 87.31 117 GLY A O 1
ATOM 971 N N . ILE A 1 118 ? -8.579 6.229 2.971 1.00 88.44 118 ILE A N 1
ATOM 972 C CA . ILE A 1 118 ? -7.638 5.356 2.268 1.00 88.44 118 ILE A CA 1
ATOM 973 C C . ILE A 1 118 ? -7.122 5.991 0.981 1.00 88.44 118 ILE A C 1
ATOM 975 O O . ILE A 1 118 ? -7.844 6.697 0.270 1.00 88.44 118 ILE A O 1
ATOM 979 N N . ASN A 1 119 ? -5.864 5.719 0.658 1.00 87.69 119 ASN A N 1
ATOM 980 C CA . ASN A 1 119 ? -5.331 5.982 -0.668 1.00 87.69 119 ASN A CA 1
ATOM 981 C C . ASN A 1 119 ? -4.324 4.912 -1.081 1.00 87.69 119 ASN A C 1
ATOM 983 O O . ASN A 1 119 ? -3.723 4.243 -0.241 1.00 87.69 119 ASN A O 1
ATOM 987 N N . PHE A 1 120 ? -4.136 4.782 -2.388 1.00 88.62 120 PHE A N 1
ATOM 988 C CA . PHE A 1 120 ? -3.177 3.868 -2.986 1.00 88.62 120 PHE A CA 1
ATOM 989 C C . PHE A 1 120 ? -2.339 4.629 -4.000 1.00 88.62 120 PHE A C 1
ATOM 991 O O . PHE A 1 120 ? -2.895 5.356 -4.824 1.00 88.62 120 PHE A O 1
ATOM 998 N N . CYS A 1 121 ? -1.028 4.434 -3.954 1.00 88.00 121 CYS A N 1
ATOM 999 C CA . CYS A 1 121 ? -0.091 4.933 -4.947 1.00 88.00 121 CYS A CA 1
ATOM 1000 C C . CYS A 1 121 ? 0.622 3.760 -5.619 1.00 88.00 121 CYS A C 1
ATOM 1002 O O . CYS A 1 121 ? 0.930 2.757 -4.973 1.00 88.00 121 CYS A O 1
ATOM 1004 N N . ARG A 1 122 ? 0.915 3.899 -6.909 1.00 89.38 122 ARG A N 1
ATOM 1005 C CA . ARG A 1 122 ? 1.841 3.039 -7.644 1.00 89.38 122 ARG A CA 1
ATOM 1006 C C . ARG A 1 122 ? 3.083 3.854 -7.974 1.00 89.38 122 ARG A C 1
ATOM 1008 O O . ARG A 1 122 ? 2.970 4.853 -8.677 1.00 89.38 122 ARG A O 1
ATOM 1015 N N . ASN A 1 123 ? 4.240 3.379 -7.523 1.00 88.25 123 ASN A N 1
ATOM 1016 C CA . ASN A 1 123 ? 5.536 3.883 -7.959 1.00 88.25 123 ASN A CA 1
ATOM 1017 C C . ASN A 1 123 ? 6.000 3.040 -9.148 1.00 88.25 123 ASN A C 1
ATOM 1019 O O . ASN A 1 123 ? 6.208 1.832 -8.994 1.00 88.25 123 ASN A O 1
ATOM 1023 N N . ASP A 1 124 ? 6.111 3.657 -10.324 1.00 87.06 124 ASP A N 1
ATOM 1024 C CA . ASP A 1 124 ? 6.626 3.015 -11.535 1.00 87.06 124 ASP A CA 1
ATOM 1025 C C . ASP A 1 124 ? 7.752 3.853 -12.150 1.00 87.06 124 ASP A C 1
ATOM 1027 O O . ASP A 1 124 ? 7.575 4.986 -12.588 1.00 87.06 124 ASP A O 1
ATOM 1031 N N . SER A 1 125 ? 8.948 3.288 -12.151 1.00 86.50 125 SER A N 1
ATOM 1032 C CA . SER A 1 125 ? 10.188 3.921 -12.572 1.00 86.50 125 SER A CA 1
ATOM 1033 C C . SER A 1 125 ? 10.360 3.954 -14.088 1.00 86.50 125 SER A C 1
ATOM 1035 O O . SER A 1 125 ? 11.230 4.680 -14.582 1.00 86.50 125 SER A O 1
ATOM 1037 N N . GLN A 1 126 ? 9.555 3.191 -14.835 1.00 83.00 126 GLN A N 1
ATOM 1038 C CA . GLN A 1 126 ? 9.651 3.101 -16.293 1.00 83.00 126 GLN A CA 1
ATOM 1039 C C . GLN A 1 126 ? 8.847 4.184 -17.005 1.00 83.00 126 GLN A C 1
ATOM 1041 O O . GLN A 1 126 ? 9.109 4.483 -18.174 1.00 83.00 126 GLN A O 1
ATOM 1046 N N . GLU A 1 127 ? 7.917 4.814 -16.298 1.00 68.44 127 GLU A N 1
ATOM 1047 C CA . GLU A 1 127 ? 7.167 5.954 -16.785 1.00 68.44 127 GLU A CA 1
ATOM 1048 C C . GLU A 1 127 ? 7.538 7.206 -15.981 1.00 68.44 127 GLU A C 1
ATOM 1050 O O . GLU A 1 127 ? 7.295 7.337 -14.784 1.00 68.44 127 GLU A O 1
ATOM 1055 N N . LYS A 1 128 ? 8.198 8.163 -16.642 1.00 56.72 128 LYS A N 1
ATOM 1056 C CA . LYS A 1 128 ? 8.623 9.399 -15.977 1.00 56.72 128 LYS A CA 1
ATOM 1057 C C . LYS A 1 128 ? 7.399 10.208 -15.538 1.00 56.72 128 LYS A C 1
ATOM 1059 O O . LYS A 1 128 ? 6.632 10.661 -16.380 1.00 56.72 128 LYS A O 1
ATOM 1064 N N . GLY A 1 129 ? 7.297 10.476 -14.236 1.00 56.28 129 GLY A N 1
ATOM 1065 C CA . GLY A 1 129 ? 6.313 11.406 -13.675 1.00 56.28 129 GLY A CA 1
ATOM 1066 C C . GLY A 1 129 ? 4.906 10.836 -13.476 1.00 56.28 129 GLY A C 1
ATOM 1067 O O . GLY A 1 129 ? 3.991 11.620 -13.241 1.00 56.28 129 GLY A O 1
ATOM 1068 N N . THR A 1 130 ? 4.712 9.516 -13.544 1.00 59.62 130 THR A N 1
ATOM 1069 C CA . THR A 1 130 ? 3.386 8.883 -13.443 1.00 59.62 130 THR A CA 1
ATOM 1070 C C . THR A 1 130 ? 3.263 7.980 -12.219 1.00 59.62 130 THR A C 1
ATOM 1072 O O . THR A 1 130 ? 2.782 6.852 -12.297 1.00 59.62 130 THR A O 1
ATOM 1075 N N . ASN A 1 131 ? 3.614 8.496 -11.040 1.00 69.88 131 ASN A N 1
ATOM 1076 C CA . ASN A 1 131 ? 3.074 7.883 -9.832 1.00 69.88 131 ASN A CA 1
ATOM 1077 C C . ASN A 1 131 ? 1.550 8.044 -9.876 1.00 69.88 131 ASN A C 1
ATOM 1079 O O . ASN A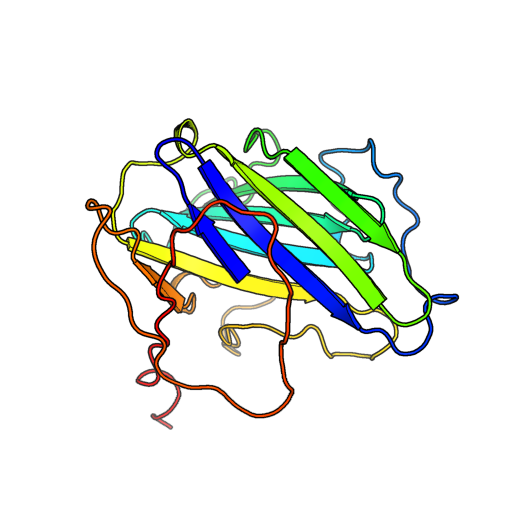 1 131 ? 1.033 9.164 -9.840 1.00 69.88 131 ASN A O 1
ATOM 1083 N N . THR A 1 132 ? 0.829 6.937 -10.039 1.00 74.56 132 THR A N 1
ATOM 1084 C CA . THR A 1 132 ? -0.630 6.970 -10.171 1.00 74.56 132 THR A CA 1
ATOM 1085 C C . THR A 1 132 ? -1.268 6.800 -8.809 1.00 74.56 132 THR A C 1
ATOM 1087 O O . THR A 1 132 ? -0.918 5.871 -8.078 1.00 74.56 132 THR A O 1
ATOM 1090 N N . LEU A 1 133 ? -2.239 7.654 -8.498 1.00 76.81 133 LEU A N 1
ATOM 1091 C CA . LEU A 1 133 ? -2.988 7.596 -7.252 1.00 76.81 133 LEU A CA 1
ATOM 1092 C C . LEU A 1 133 ? -4.426 7.163 -7.499 1.00 76.81 133 LEU A C 1
ATOM 1094 O O . LEU A 1 133 ? -5.037 7.567 -8.489 1.00 76.81 133 LEU A O 1
ATOM 1098 N N . TRP A 1 134 ? -4.987 6.407 -6.556 1.00 75.50 134 TRP A N 1
ATOM 1099 C CA . TRP A 1 134 ? -6.417 6.115 -6.562 1.00 75.50 134 TRP A CA 1
ATOM 1100 C C . TRP A 1 134 ? -7.242 7.377 -6.289 1.00 75.50 134 TRP A C 1
ATOM 1102 O O . TRP A 1 134 ? -8.136 7.689 -7.070 1.00 75.50 134 TRP A O 1
ATOM 1112 N N . SER A 1 135 ? -6.911 8.131 -5.237 1.00 72.44 135 SER A N 1
ATOM 1113 C CA . SER A 1 135 ? -7.513 9.432 -4.935 1.00 72.44 135 SER A CA 1
ATOM 1114 C C . SER A 1 135 ? -6.501 10.568 -5.162 1.00 72.44 135 SER A C 1
ATOM 1116 O O . SER A 1 135 ? -5.425 10.548 -4.552 1.00 72.44 135 SER A O 1
ATOM 1118 N N . PRO A 1 136 ? -6.791 11.563 -6.024 1.00 72.06 136 PRO A N 1
ATOM 1119 C CA . PRO A 1 136 ? -5.874 12.663 -6.310 1.00 72.06 136 PRO A CA 1
ATOM 1120 C C . PRO A 1 136 ? -5.613 13.551 -5.088 1.00 72.06 136 PRO A C 1
ATOM 1122 O O . PRO A 1 136 ? -6.519 14.182 -4.545 1.00 72.06 136 PRO A O 1
ATOM 1125 N N . THR A 1 137 ? -4.346 13.664 -4.698 1.00 68.12 137 THR A N 1
ATOM 1126 C CA . THR A 1 137 ? -3.902 14.453 -3.535 1.00 68.12 137 THR A CA 1
ATOM 1127 C C . THR A 1 137 ? -3.252 15.789 -3.913 1.00 68.12 137 THR A C 1
ATOM 1129 O O . THR A 1 137 ? -2.854 16.544 -3.028 1.00 68.12 137 THR A O 1
ATOM 1132 N N . ILE A 1 138 ? -3.179 16.128 -5.209 1.00 61.66 138 ILE A N 1
ATOM 1133 C CA . ILE A 1 138 ? -2.492 17.329 -5.709 1.00 61.66 138 ILE A CA 1
ATOM 1134 C C . ILE A 1 138 ? -3.136 18.604 -5.130 1.00 61.66 138 ILE A C 1
ATOM 1136 O O . ILE A 1 138 ? -4.239 18.995 -5.513 1.00 61.66 138 ILE A O 1
ATOM 1140 N N . LYS A 1 139 ? -2.411 19.287 -4.235 1.00 52.56 139 LYS A N 1
ATOM 1141 C CA . LYS A 1 139 ? -2.593 20.707 -3.897 1.00 52.56 139 LYS A CA 1
ATOM 1142 C C . LYS A 1 139 ? -1.296 21.450 -4.262 1.00 52.56 139 LYS A C 1
ATOM 1144 O O . LYS A 1 139 ? -0.266 21.144 -3.666 1.00 52.56 139 LYS A O 1
ATOM 1149 N N . PRO A 1 140 ? -1.322 22.455 -5.159 1.00 44.41 140 PRO A N 1
ATOM 1150 C CA . PRO A 1 140 ? -0.140 23.256 -5.509 1.00 44.41 140 PRO A CA 1
ATOM 1151 C C . PRO A 1 140 ? 0.503 24.002 -4.325 1.00 44.41 140 PRO A C 1
ATOM 1153 O O . PRO A 1 140 ? 1.657 24.407 -4.406 1.00 44.41 140 PRO A O 1
ATOM 1156 N N . SER A 1 141 ? -0.233 24.200 -3.226 1.00 45.66 141 SER A N 1
ATOM 1157 C CA . SER A 1 141 ? 0.163 25.052 -2.096 1.00 45.66 141 SER A CA 1
ATOM 1158 C C . SER A 1 141 ? 0.742 24.313 -0.885 1.00 45.66 141 SER A C 1
ATOM 1160 O O . SER A 1 141 ? 1.197 24.961 0.056 1.00 45.66 141 SER A O 1
ATOM 1162 N N . LEU A 1 142 ? 0.753 22.976 -0.874 1.00 43.31 142 LEU A N 1
ATOM 1163 C CA . LEU A 1 142 ? 1.353 22.193 0.211 1.00 43.31 142 LEU A CA 1
ATOM 1164 C C . LEU A 1 142 ? 2.694 21.636 -0.268 1.00 43.31 142 LEU A C 1
ATOM 1166 O O . LEU A 1 142 ? 2.775 20.481 -0.675 1.00 43.31 142 LEU A O 1
ATOM 1170 N N . GLY A 1 143 ? 3.724 22.489 -0.257 1.00 46.06 143 GLY A N 1
ATOM 1171 C CA . GLY A 1 143 ? 5.073 22.160 -0.727 1.00 46.06 143 GLY A CA 1
ATOM 1172 C C . GLY A 1 143 ? 5.559 20.773 -0.293 1.00 46.06 143 GLY A C 1
ATOM 1173 O O . GLY A 1 143 ? 5.273 20.342 0.814 1.00 46.06 143 GLY A O 1
ATOM 1174 N N . ASN A 1 144 ? 6.263 20.076 -1.188 1.00 49.66 144 ASN A N 1
ATOM 1175 C CA . ASN A 1 144 ? 7.013 18.826 -0.986 1.00 49.66 144 ASN A CA 1
ATOM 1176 C C . ASN A 1 144 ? 6.393 17.687 -0.135 1.00 49.66 144 ASN A C 1
ATOM 1178 O O . ASN A 1 144 ? 7.117 16.765 0.227 1.00 49.66 144 ASN A O 1
ATOM 1182 N N . ARG A 1 145 ? 5.083 17.673 0.152 1.00 57.31 145 ARG A N 1
ATOM 1183 C CA . ARG A 1 145 ? 4.442 16.632 0.989 1.00 57.31 145 ARG A CA 1
ATOM 1184 C C . ARG A 1 145 ? 4.077 15.335 0.255 1.00 57.31 145 ARG A C 1
ATOM 1186 O O . ARG A 1 145 ? 3.416 14.472 0.828 1.00 57.31 145 ARG A O 1
ATOM 1193 N N . GLY A 1 146 ? 4.510 15.183 -0.998 1.00 68.12 146 GLY A N 1
ATOM 1194 C CA . GLY A 1 146 ? 4.259 13.977 -1.788 1.00 68.12 146 GLY A CA 1
ATOM 1195 C C . GLY A 1 146 ? 2.768 13.622 -1.840 1.00 68.12 146 GLY A C 1
ATOM 1196 O O . GLY A 1 146 ? 1.934 14.475 -2.140 1.00 68.12 146 GLY A O 1
ATOM 1197 N N . PHE A 1 147 ? 2.433 12.366 -1.533 1.00 74.12 147 PHE A N 1
ATOM 1198 C CA . PHE A 1 147 ? 1.067 11.827 -1.610 1.00 74.12 147 PHE A CA 1
ATOM 1199 C C . PHE A 1 147 ? 0.291 11.861 -0.282 1.00 74.12 147 PHE A C 1
ATOM 1201 O O . PHE A 1 147 ? -0.899 11.546 -0.261 1.00 74.12 147 PHE A O 1
ATOM 1208 N N . GLY A 1 148 ? 0.929 12.290 0.809 1.00 79.81 148 GLY A N 1
ATOM 1209 C CA . GLY A 1 148 ? 0.410 12.256 2.179 1.00 79.81 148 GLY A CA 1
ATOM 1210 C C . GLY A 1 148 ? -0.570 13.377 2.536 1.00 79.81 148 GLY A C 1
ATOM 1211 O O . GLY A 1 148 ? -0.326 14.136 3.475 1.00 79.81 148 GLY A O 1
ATOM 1212 N N . VAL A 1 149 ? -1.666 13.520 1.784 1.00 86.06 149 VAL A N 1
ATOM 1213 C CA . VAL A 1 149 ? -2.704 14.544 2.019 1.00 86.06 149 VAL A CA 1
ATOM 1214 C C . VAL A 1 149 ? -3.996 13.868 2.494 1.00 86.06 149 VAL A C 1
ATOM 1216 O O . VAL A 1 149 ? -4.869 13.586 1.671 1.00 86.06 149 VAL A O 1
ATOM 1219 N N . PRO A 1 150 ? -4.152 13.596 3.803 1.00 87.38 150 PRO A N 1
ATOM 1220 C CA . PRO A 1 150 ? -5.240 12.756 4.304 1.00 87.38 150 PRO A CA 1
ATOM 1221 C C . PRO A 1 150 ? -6.642 13.343 4.081 1.00 87.38 150 PRO A C 1
ATOM 1223 O O . PRO A 1 150 ? -7.588 12.597 3.862 1.00 87.38 150 PRO A O 1
ATOM 1226 N N . GLU A 1 151 ? -6.779 14.673 3.992 1.00 85.88 151 GLU A N 1
ATOM 1227 C CA . GLU A 1 151 ? -8.024 15.356 3.576 1.00 85.88 151 GLU A CA 1
ATOM 1228 C C . GLU A 1 151 ? -8.535 14.934 2.187 1.00 85.88 151 GLU A C 1
ATOM 1230 O O . GLU A 1 151 ? -9.684 15.192 1.833 1.00 85.88 151 GLU A O 1
ATOM 1235 N N . LYS A 1 152 ? -7.656 14.369 1.356 1.00 83.19 152 LYS A N 1
ATOM 1236 C CA . LYS A 1 152 ? -7.941 13.945 -0.016 1.00 83.19 152 LYS A CA 1
ATOM 1237 C C . LYS A 1 152 ? -8.016 12.428 -0.148 1.00 83.19 152 LYS A C 1
ATOM 1239 O O . LYS A 1 152 ? -8.222 11.936 -1.254 1.00 83.19 152 LYS A O 1
ATOM 1244 N N . PHE A 1 153 ? -7.835 11.675 0.933 1.00 84.44 153 PHE A N 1
ATOM 1245 C CA . PHE A 1 153 ? -8.018 10.231 0.889 1.00 84.44 153 PHE A CA 1
ATOM 1246 C C . PHE A 1 153 ? -9.487 9.907 0.592 1.00 84.44 153 PHE A C 1
ATOM 1248 O O . PHE A 1 153 ? -10.396 10.609 1.037 1.00 84.44 153 PHE A O 1
ATOM 1255 N N . GLY A 1 154 ? -9.717 8.858 -0.199 1.00 80.31 154 GLY A N 1
ATOM 1256 C CA . GLY A 1 154 ? -11.068 8.343 -0.402 1.00 80.31 154 GLY A CA 1
ATOM 1257 C C . GLY A 1 154 ? -11.570 7.659 0.867 1.00 80.31 154 GLY A C 1
ATOM 1258 O O . GLY A 1 154 ? -10.823 7.505 1.835 1.00 80.31 154 GLY A O 1
ATOM 1259 N N . LYS A 1 155 ? -12.834 7.237 0.883 1.00 79.44 155 LYS A N 1
ATOM 1260 C CA . LYS A 1 155 ? -13.433 6.630 2.077 1.00 79.44 155 LYS A CA 1
ATOM 1261 C C . LYS A 1 155 ? -13.584 5.126 1.904 1.00 79.44 155 LYS A C 1
ATOM 1263 O O . LYS A 1 155 ? -14.148 4.649 0.917 1.00 79.44 155 LYS A O 1
ATOM 1268 N N . LEU A 1 156 ? -13.092 4.395 2.895 1.00 79.62 156 LEU A N 1
ATOM 1269 C CA . LEU A 1 156 ? -13.311 2.973 3.087 1.00 79.62 156 LEU A CA 1
ATOM 1270 C C . LEU A 1 156 ? -14.319 2.789 4.218 1.00 79.62 156 LEU A C 1
ATOM 1272 O O . LEU A 1 156 ? -14.052 3.198 5.347 1.00 79.62 156 LEU A O 1
ATOM 1276 N N . ILE A 1 157 ? -15.462 2.176 3.923 1.00 79.31 157 ILE A N 1
ATOM 1277 C CA . ILE A 1 157 ? -16.488 1.898 4.931 1.00 79.31 157 ILE A CA 1
ATOM 1278 C C . ILE A 1 157 ? -16.333 0.443 5.382 1.00 79.31 157 ILE A C 1
ATOM 1280 O O . ILE A 1 157 ? -16.599 -0.497 4.631 1.00 79.31 157 ILE A O 1
ATOM 1284 N N . LEU A 1 158 ? -15.880 0.260 6.618 1.00 71.44 158 LEU A N 1
ATOM 1285 C CA . LEU A 1 158 ? -15.723 -1.025 7.285 1.00 71.44 158 LEU A CA 1
ATOM 1286 C C . LEU A 1 158 ? -17.024 -1.346 8.035 1.00 71.44 158 LEU A C 1
ATOM 1288 O O . LEU A 1 158 ? -17.159 -1.075 9.223 1.00 71.44 158 LEU A O 1
ATOM 1292 N N . ASN A 1 159 ? -18.013 -1.905 7.333 1.00 65.00 159 ASN A N 1
ATOM 1293 C CA . ASN A 1 159 ? -19.283 -2.288 7.957 1.00 65.00 159 ASN A CA 1
ATOM 1294 C C . ASN A 1 159 ? -19.078 -3.302 9.104 1.00 65.00 159 ASN A C 1
ATOM 1296 O O . ASN A 1 159 ? -18.260 -4.224 9.006 1.00 65.00 159 ASN A O 1
ATOM 1300 N N . LYS A 1 160 ? -19.888 -3.158 10.163 1.00 52.50 160 LYS A N 1
ATOM 1301 C CA . LYS A 1 160 ? -19.913 -4.036 11.347 1.00 52.50 160 LYS A CA 1
ATOM 1302 C C . LYS A 1 160 ? -20.687 -5.356 11.171 1.00 52.50 160 LYS A C 1
ATOM 1304 O O . LYS A 1 160 ? -20.627 -6.174 12.079 1.00 52.50 160 LYS A O 1
ATOM 1309 N N . ASN A 1 161 ? -21.363 -5.601 10.040 1.00 42.91 161 ASN A N 1
ATOM 1310 C CA . ASN A 1 161 ? -22.178 -6.812 9.826 1.00 42.91 161 ASN A CA 1
ATOM 1311 C C . ASN A 1 161 ? -21.784 -7.616 8.565 1.00 42.91 161 ASN A C 1
ATOM 1313 O O . ASN A 1 161 ? -21.414 -6.990 7.569 1.00 42.91 161 ASN A O 1
ATOM 1317 N N . PRO A 1 162 ? -21.904 -8.966 8.571 1.00 40.00 162 PRO A N 1
ATOM 1318 C CA . PRO A 1 162 ? -21.497 -9.840 7.459 1.00 40.00 162 PRO A CA 1
ATOM 1319 C C . PRO A 1 162 ? -22.410 -9.825 6.223 1.00 40.00 162 PRO A C 1
ATOM 1321 O O . PRO A 1 162 ? -22.055 -10.426 5.214 1.00 40.00 162 PRO A O 1
ATOM 1324 N N . ASP A 1 163 ? -23.559 -9.149 6.254 1.00 33.28 163 ASP A N 1
ATOM 1325 C CA . ASP A 1 163 ? -24.581 -9.345 5.227 1.00 33.28 163 ASP A CA 1
ATOM 1326 C C . ASP A 1 163 ? -24.756 -8.135 4.295 1.00 33.28 163 ASP A C 1
ATOM 1328 O O . ASP A 1 163 ? -25.201 -7.061 4.697 1.00 33.28 163 ASP A O 1
ATOM 1332 N N . THR A 1 164 ? -24.521 -8.405 3.005 1.00 31.77 164 THR A N 1
ATOM 1333 C CA . THR A 1 164 ? -25.015 -7.728 1.784 1.00 31.77 164 THR A CA 1
ATOM 1334 C C . THR A 1 164 ? -24.156 -6.673 1.055 1.00 31.77 164 THR A C 1
ATOM 1336 O O . THR A 1 164 ? -23.389 -5.894 1.610 1.00 31.77 164 THR A O 1
ATOM 1339 N N . PHE A 1 165 ? -24.292 -6.745 -0.278 1.00 33.41 165 PHE A N 1
ATOM 1340 C CA . PHE A 1 165 ? -23.424 -6.304 -1.380 1.00 33.41 165 PHE A CA 1
ATOM 1341 C C . PHE A 1 165 ? -23.842 -4.951 -2.004 1.00 33.41 165 PHE A C 1
ATOM 1343 O O . PHE A 1 165 ? -25.022 -4.629 -1.946 1.00 33.41 165 PHE A O 1
ATOM 1350 N N . ARG A 1 166 ? -22.947 -4.271 -2.764 1.00 29.94 166 ARG A N 1
ATOM 1351 C CA . ARG A 1 166 ? -23.104 -3.853 -4.199 1.00 29.94 166 ARG A CA 1
ATOM 1352 C C . ARG A 1 166 ? -21.864 -3.078 -4.709 1.00 29.94 166 ARG A C 1
ATOM 1354 O O . ARG A 1 166 ? -21.321 -2.249 -3.996 1.00 29.94 166 ARG A O 1
ATOM 1361 N N . ILE A 1 167 ? -21.441 -3.312 -5.960 1.00 33.06 167 ILE A N 1
ATOM 1362 C CA . ILE A 1 167 ? -20.411 -2.519 -6.672 1.00 33.06 167 ILE A CA 1
ATOM 1363 C C . ILE A 1 167 ? -21.099 -1.361 -7.402 1.00 33.06 167 ILE A C 1
ATOM 1365 O O . ILE A 1 167 ? -22.008 -1.603 -8.199 1.00 33.06 167 ILE A O 1
ATOM 1369 N N . VAL A 1 168 ? -20.643 -0.122 -7.188 1.00 27.02 168 VAL A N 1
ATOM 1370 C CA . VAL A 1 168 ? -21.070 1.042 -7.978 1.00 27.02 168 VAL A CA 1
ATOM 1371 C C . VAL A 1 168 ? -19.856 1.649 -8.693 1.00 27.02 168 VAL A C 1
ATOM 1373 O O . VAL A 1 168 ? -19.182 2.530 -8.175 1.00 27.02 168 VAL A O 1
ATOM 1376 N N . LYS A 1 169 ? -19.667 1.181 -9.938 1.00 27.70 169 LYS A N 1
ATOM 1377 C CA . LYS A 1 169 ? -18.975 1.818 -11.080 1.00 27.70 169 LYS A CA 1
ATOM 1378 C C . LYS A 1 169 ? -17.503 1.452 -11.364 1.00 27.70 169 LYS A C 1
ATOM 1380 O O . LYS A 1 169 ? -16.583 1.806 -10.639 1.00 27.70 169 LYS A O 1
ATOM 1385 N N . THR A 1 170 ? -17.322 0.848 -12.543 1.00 26.89 170 THR A N 1
ATOM 1386 C CA . THR A 1 170 ? -16.074 0.656 -13.303 1.00 26.89 170 THR A CA 1
ATOM 1387 C C . THR A 1 170 ? -15.761 1.901 -14.146 1.00 26.89 170 THR A C 1
ATOM 1389 O O . THR A 1 170 ? -16.665 2.465 -14.768 1.00 26.89 170 THR A O 1
ATOM 1392 N N . ILE A 1 171 ? -14.489 2.309 -14.223 1.00 25.89 171 ILE A N 1
ATOM 1393 C CA . ILE A 1 171 ? -13.965 3.181 -15.288 1.00 25.89 171 ILE A CA 1
ATOM 1394 C C . ILE A 1 171 ? -12.816 2.425 -15.970 1.00 25.89 171 ILE A C 1
ATOM 1396 O O . ILE A 1 171 ? -11.906 1.963 -15.296 1.00 25.89 171 ILE A O 1
ATOM 1400 N N . LYS A 1 172 ? -12.960 2.265 -17.292 1.00 26.61 172 LYS A N 1
ATOM 1401 C CA . LYS A 1 172 ? -12.127 1.567 -18.293 1.00 26.61 172 LYS A CA 1
ATOM 1402 C C . LYS A 1 172 ? -10.726 1.089 -17.866 1.00 26.61 172 LYS A C 1
ATOM 1404 O O . LYS A 1 172 ? -9.847 1.908 -17.619 1.00 26.61 172 LYS A O 1
ATOM 1409 N N . GLY A 1 173 ? -10.519 -0.227 -17.983 1.00 26.53 173 GLY A N 1
ATOM 1410 C CA . GLY A 1 173 ? -9.226 -0.919 -17.918 1.00 26.53 173 GLY A CA 1
ATOM 1411 C C . GLY A 1 173 ? -9.328 -2.152 -17.024 1.00 26.53 173 GLY A C 1
ATOM 1412 O O . GLY A 1 173 ? -9.005 -2.080 -15.846 1.00 26.53 173 GLY A O 1
ATOM 1413 N N . ASP A 1 174 ? -9.893 -3.233 -17.553 1.00 27.66 174 ASP A N 1
ATOM 1414 C CA . ASP A 1 174 ? -10.625 -4.241 -16.782 1.00 27.66 174 ASP A CA 1
ATOM 1415 C C . ASP A 1 174 ? -9.798 -5.054 -15.764 1.00 27.66 174 ASP A C 1
ATOM 1417 O O . ASP A 1 174 ? -8.681 -5.501 -16.024 1.00 27.66 174 ASP A O 1
ATOM 1421 N N . LEU A 1 175 ? -10.414 -5.293 -14.600 1.00 29.62 175 LEU A N 1
ATOM 1422 C CA . LEU A 1 175 ? -9.962 -6.199 -13.542 1.00 29.62 175 LEU A CA 1
ATOM 1423 C C . LEU A 1 175 ? -10.810 -7.477 -13.595 1.00 29.62 175 LEU A C 1
ATOM 1425 O O . LEU A 1 175 ? -12.022 -7.412 -13.392 1.00 29.62 175 LEU A O 1
ATOM 1429 N N . VAL A 1 176 ? -10.180 -8.636 -13.807 1.00 24.03 176 VAL A N 1
ATOM 1430 C CA . VAL A 1 176 ? -10.810 -9.960 -13.650 1.00 24.03 176 VAL A CA 1
ATOM 1431 C C . VAL A 1 176 ? -9.879 -10.857 -12.828 1.00 24.03 176 VAL A C 1
ATOM 1433 O O . VAL A 1 176 ? -8.687 -10.945 -13.123 1.00 24.03 176 VAL A O 1
ATOM 1436 N N . PHE A 1 177 ? -10.429 -11.501 -11.793 1.00 36.00 177 PHE A N 1
ATOM 1437 C CA . PHE A 1 177 ? -9.756 -12.468 -10.918 1.00 36.00 177 PHE A CA 1
ATOM 1438 C C . PHE A 1 177 ? -10.660 -13.681 -10.679 1.00 36.00 177 PHE A C 1
ATOM 1440 O O . PHE A 1 177 ? -11.878 -13.528 -10.579 1.00 36.00 177 PHE A O 1
ATOM 1447 N N . GLU A 1 178 ? -10.044 -14.853 -10.534 1.00 25.09 178 GLU A N 1
ATOM 1448 C CA . GLU A 1 178 ? -10.676 -16.077 -10.033 1.00 25.09 178 GLU A CA 1
ATOM 1449 C C . GLU A 1 178 ? -10.357 -16.303 -8.540 1.00 25.09 178 GLU A C 1
ATOM 1451 O O . GLU A 1 178 ? -9.379 -15.744 -8.032 1.00 25.09 178 GLU A O 1
ATOM 1456 N N . PRO A 1 179 ? -11.197 -17.066 -7.814 1.00 26.88 179 PRO A N 1
ATOM 1457 C CA . PRO A 1 179 ? -11.290 -17.007 -6.361 1.00 26.88 179 PRO A CA 1
ATOM 1458 C C . PRO A 1 179 ? -10.277 -17.904 -5.639 1.00 26.88 179 PRO A C 1
ATOM 1460 O O . PRO A 1 179 ? -10.121 -19.077 -5.966 1.00 26.88 179 PRO A O 1
ATOM 1463 N N . LEU A 1 180 ? -9.699 -17.388 -4.551 1.00 31.36 180 LEU A N 1
ATOM 1464 C CA . LEU A 1 180 ? -9.341 -18.203 -3.389 1.00 31.36 180 LEU A CA 1
ATOM 1465 C C . LEU A 1 180 ? -10.413 -17.926 -2.335 1.00 31.36 180 LEU A C 1
ATOM 1467 O O . LEU A 1 180 ? -10.556 -16.798 -1.868 1.00 31.36 180 LEU A O 1
ATOM 1471 N N . GLY A 1 181 ? -11.252 -18.927 -2.075 1.00 33.41 181 GLY A N 1
ATOM 1472 C CA . GLY A 1 181 ? -12.485 -18.770 -1.314 1.00 33.41 181 GLY A CA 1
ATOM 1473 C C . GLY A 1 181 ? -12.258 -18.290 0.115 1.00 33.41 181 GLY A C 1
ATOM 1474 O O . GLY A 1 181 ? -11.774 -19.064 0.924 1.00 33.41 181 GLY A O 1
ATOM 1475 N N . VAL A 1 182 ? -12.658 -17.046 0.395 1.00 33.12 182 VAL A N 1
ATOM 1476 C CA . VAL A 1 182 ? -13.467 -16.592 1.542 1.00 33.12 182 VAL A CA 1
ATOM 1477 C C . VAL A 1 182 ? -14.135 -15.282 1.094 1.00 33.12 182 VAL A C 1
ATOM 1479 O O . VAL A 1 182 ? -13.460 -14.350 0.658 1.00 33.12 182 VAL A O 1
ATOM 1482 N N . GLU A 1 183 ? -15.467 -15.225 1.131 1.00 42.41 183 GLU A N 1
ATOM 1483 C CA . GLU A 1 183 ? -16.257 -14.065 0.703 1.00 42.41 183 GLU A CA 1
ATOM 1484 C C . GLU A 1 183 ? -16.411 -13.024 1.826 1.00 42.41 183 GLU A C 1
ATOM 1486 O O . GLU A 1 183 ? -17.000 -13.307 2.864 1.00 42.41 183 GLU A O 1
ATOM 1491 N N . SER A 1 184 ? -15.967 -11.788 1.581 1.00 33.72 184 SER A N 1
ATOM 1492 C CA . SER A 1 184 ? -16.535 -10.557 2.156 1.00 33.72 184 SER A CA 1
ATOM 1493 C C . SER A 1 184 ? -16.111 -9.356 1.286 1.00 33.72 184 SER A C 1
ATOM 1495 O O . SER A 1 184 ? -14.949 -9.230 0.899 1.00 33.72 184 SER A O 1
ATOM 1497 N N . LYS A 1 185 ? -17.048 -8.481 0.885 1.00 42.81 185 LYS A N 1
ATOM 1498 C CA . LYS A 1 185 ? -16.762 -7.305 0.029 1.00 42.81 185 LYS A CA 1
ATOM 1499 C C . LYS A 1 185 ? -16.669 -6.033 0.869 1.00 42.81 185 LYS A C 1
ATOM 1501 O O . LYS A 1 185 ? -17.546 -5.787 1.689 1.00 42.81 185 LYS A O 1
ATOM 1506 N N . ILE A 1 186 ? -15.667 -5.192 0.603 1.00 39.72 186 ILE A N 1
ATOM 1507 C CA . ILE A 1 186 ? -15.593 -3.819 1.123 1.00 39.72 186 ILE A CA 1
ATOM 1508 C C . ILE A 1 186 ? -15.977 -2.828 0.018 1.00 39.72 186 ILE A C 1
ATOM 1510 O O . ILE A 1 186 ? -15.531 -2.958 -1.125 1.00 39.72 186 ILE A O 1
ATOM 1514 N N . THR A 1 187 ? -16.796 -1.831 0.358 1.00 39.69 187 THR A N 1
ATOM 1515 C CA . THR A 1 187 ? -17.162 -0.730 -0.543 1.00 39.69 187 THR A CA 1
ATOM 1516 C C . THR A 1 187 ? -16.149 0.409 -0.407 1.00 39.69 187 THR A C 1
ATOM 1518 O O . THR A 1 187 ? -15.884 0.890 0.694 1.00 39.69 187 THR A O 1
ATOM 1521 N N . MET A 1 188 ? -15.585 0.841 -1.537 1.00 36.22 188 MET A N 1
ATOM 1522 C CA . MET A 1 188 ? -14.746 2.038 -1.639 1.00 36.22 188 MET A CA 1
ATOM 1523 C C . MET A 1 188 ? -15.557 3.146 -2.312 1.00 36.22 188 MET A C 1
ATOM 1525 O O . MET A 1 188 ? -16.022 2.963 -3.438 1.00 36.22 188 MET A O 1
ATOM 1529 N N . GLU A 1 189 ? -15.724 4.283 -1.639 1.00 33.97 189 GLU A N 1
ATOM 1530 C CA . GLU A 1 189 ? -16.480 5.427 -2.158 1.00 33.97 189 GLU A CA 1
ATOM 1531 C C . GLU A 1 189 ? -15.556 6.602 -2.490 1.00 33.97 189 GLU A C 1
ATOM 1533 O O . GLU A 1 189 ? -14.597 6.902 -1.772 1.00 33.97 189 GLU A O 1
ATOM 1538 N N . PHE A 1 190 ? -15.862 7.275 -3.601 1.00 32.56 190 PHE A N 1
ATOM 1539 C CA . PHE A 1 190 ? -15.119 8.433 -4.085 1.00 32.56 190 PHE A CA 1
ATOM 1540 C C . PHE A 1 190 ? -15.916 9.705 -3.813 1.00 32.56 190 PHE A C 1
ATOM 1542 O O . PHE A 1 190 ? -17.014 9.869 -4.350 1.00 32.56 190 PHE A O 1
ATOM 1549 N N . ASP A 1 191 ? -15.351 10.630 -3.044 1.00 33.12 191 ASP A N 1
ATOM 1550 C CA . ASP A 1 191 ? -15.931 11.961 -2.913 1.00 33.12 191 ASP A CA 1
ATOM 1551 C C . ASP A 1 191 ? -15.493 12.834 -4.098 1.00 33.12 191 ASP A C 1
ATOM 1553 O O . ASP A 1 191 ? -14.359 13.309 -4.181 1.00 33.12 191 ASP A O 1
ATOM 1557 N N . ARG A 1 192 ? -16.391 13.004 -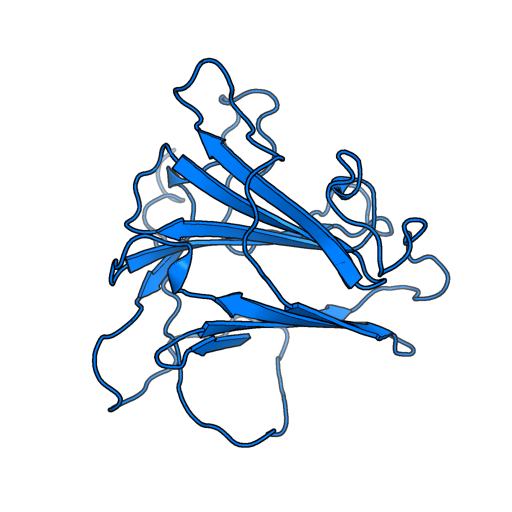5.074 1.00 30.89 192 ARG A N 1
ATOM 1558 C CA . ARG A 1 192 ? -16.145 13.841 -6.260 1.00 30.89 192 ARG A CA 1
ATOM 1559 C C . ARG A 1 192 ? -16.381 15.329 -6.007 1.00 30.89 192 ARG A C 1
ATOM 1561 O O . ARG A 1 192 ? -16.088 16.122 -6.899 1.00 30.89 192 ARG A O 1
ATOM 1568 N N . SER A 1 193 ? -16.863 15.745 -4.832 1.00 31.38 193 SER A N 1
ATOM 1569 C CA . SER A 1 193 ? -17.219 17.151 -4.596 1.00 31.38 193 SER A CA 1
ATOM 1570 C C . SER A 1 193 ? -16.010 18.089 -4.483 1.00 31.38 193 SER A C 1
ATOM 1572 O O . SER A 1 193 ? -16.185 19.295 -4.336 1.00 31.38 193 SER A O 1
ATOM 1574 N N . ALA A 1 194 ? -14.784 17.559 -4.541 1.00 30.67 194 ALA A N 1
ATOM 1575 C CA . ALA A 1 194 ? -13.549 18.313 -4.343 1.00 30.67 194 ALA A CA 1
ATOM 1576 C C . ALA A 1 194 ? -12.748 18.610 -5.631 1.00 30.67 194 ALA A C 1
ATOM 1578 O O . ALA A 1 194 ? -11.631 19.121 -5.519 1.00 30.67 194 ALA A O 1
ATOM 1579 N N . VAL A 1 195 ? -13.282 18.282 -6.818 1.00 29.48 195 VAL A N 1
ATOM 1580 C CA . VAL A 1 195 ? -12.641 18.543 -8.132 1.00 29.48 195 VAL A CA 1
ATOM 1581 C C . VAL A 1 195 ? -13.322 19.684 -8.904 1.00 29.48 195 VAL A C 1
ATOM 1583 O O . VAL A 1 195 ? -12.737 20.238 -9.826 1.00 29.48 195 VAL A O 1
ATOM 1586 N N . GLU A 1 196 ? -14.503 20.129 -8.479 1.00 30.69 196 GLU A N 1
ATOM 1587 C CA . GLU A 1 196 ? -15.177 21.290 -9.063 1.00 30.69 196 GLU A CA 1
ATOM 1588 C C . GLU A 1 196 ? -15.271 22.416 -8.035 1.00 30.69 196 GLU A C 1
ATOM 1590 O O . GLU A 1 196 ? -16.209 22.468 -7.240 1.00 30.69 196 GLU A O 1
ATOM 1595 N N . LYS A 1 197 ? -14.271 23.304 -8.044 1.00 28.38 197 LYS A N 1
ATOM 1596 C CA . LYS A 1 197 ? -14.434 24.753 -7.839 1.00 28.38 197 LYS A CA 1
ATOM 1597 C C . LYS A 1 197 ? -13.094 25.466 -8.056 1.00 28.38 197 LYS A C 1
ATOM 1599 O O . LYS A 1 197 ? -12.256 25.482 -7.160 1.00 28.38 197 LYS A O 1
ATOM 1604 N N . ASN A 1 198 ? -13.025 26.065 -9.249 1.00 33.25 198 ASN A N 1
ATOM 1605 C CA . ASN A 1 198 ? 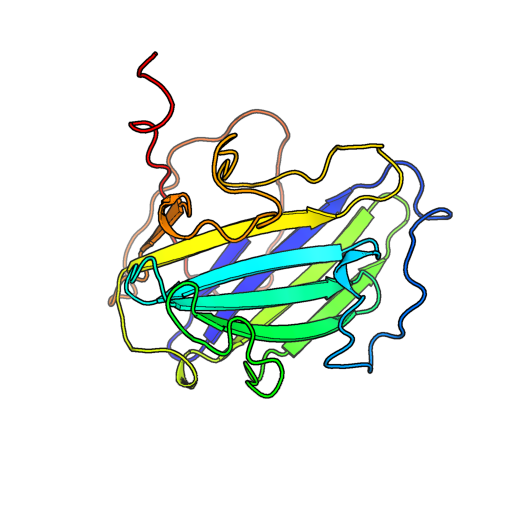-12.175 27.154 -9.750 1.00 33.25 198 ASN A CA 1
ATOM 1606 C C . ASN A 1 198 ? -10.663 26.934 -9.809 1.00 33.25 198 ASN A C 1
ATOM 1608 O O . ASN A 1 198 ? -9.990 27.061 -8.765 1.00 33.25 198 ASN A O 1
#

Radius of gyration: 16.66 Å; chains: 1; bounding box: 42×46×36 Å

Organism: NCBI:txid1852827

pLDDT: mean 75.23, std 23.85, range [24.03, 98.12]

InterPro domains:
  IPR010502 Carbohydrate-binding domain, family 9 [PF06452] (3-160)

Foldseek 3Di:
DWFDDPWKIKDKDKFFDPFLVPFFDPDAQPAEQDPCLLVGFWKKKWKAAPLPQFWIKIWTAHQNNYIFIWIAGNPDPPGTGSVDDQPKDWDKDDDGGIIMIMIIGTCVSDDPHQKMFMKMWGDDPVDPPDGDIPFDQDDVPPPPPPNPRSVRGWMKGNDPDQDDDDDDDDDDDDDDDDDPDDDDDIDTDHDPPPPDDD

Secondary structure (DSSP, 8-state):
-EEE-SSEEEEEEEEE-S-GGG----S-TT-B--TTGGGSSEEEEEEEET--SSEEEEEEEETT--EEEEEEETTSSS-EETT-----EEEEEE-SSEEEEEEEEEGGGS---SEEEEEEEEE-TTSTT--EESS----TTSTT-TT--GGG-EEEE--SSS---------SS-------S---PPEEE--GGGS---